Protein AF-M6KJX2-F1 (afdb_monomer)

Solvent-accessible surface area (backbone atoms only — not comparable to full-atom values): 12455 Å² total; per-residue (Å²): 134,90,79,81,90,84,83,87,78,90,77,96,68,80,83,76,82,75,65,96,60,90,51,81,55,47,36,45,54,50,15,52,54,29,42,77,71,68,38,27,60,63,13,25,54,22,36,49,49,29,74,64,44,93,80,67,80,88,47,66,70,61,48,52,48,32,36,52,36,9,56,77,42,71,34,39,66,58,28,47,55,54,50,47,59,47,29,74,74,65,76,49,70,88,56,45,69,61,48,24,52,28,25,47,76,71,65,37,39,69,58,18,52,47,48,42,68,79,37,42,92,74,42,72,81,36,62,69,53,37,50,52,50,18,48,37,27,46,79,71,70,37,54,68,62,14,48,63,42,44,64,69,38,89,66,42,90,75,53,76,50,72,68,54,49,35,59,74,36,43,67,51,43,72,39,45,71,63,50,59,77,42,54,93,74,53,52,72,70,53,46,52,48,49,20,49,22,25,45,62,67,69,38,51,71,61,15,50,54,43,50,50,53,56,43,72,77,57,122

InterPro domains:
  IPR011990 Tetratricopeptide-like helical domain superfamily [G3DSA:1.25.40.10] (101-219)
  IPR011990 Tetratricopeptide-like helical domain superfamily [SSF48452] (104-219)

Mean predicted aligned error: 10.6 Å

Organism: NCBI:txid1049928

Foldseek 3Di:
DDDDDDDDDDDDDPPPPDPVDDDLCNLVVVLVVCVVVVNLVSSLVSLLSSLPPPPDDDDPVSLVVSLVSCVVVVNLVSNCSSQVSVCVVPVDCPVLVSPLVSCLSVLVLVSNVVSCVVVVVPQLVPLVSLQSNLVSCVVVVNNVVSVVSCCSRPCSVVDDDLVRVLVVLVVLLVCLVVCVVCVVPDDLVNLVSNLVSCVSVVVPVVSVVSVVVSVVVPD

Nearest PDB structures (foldseek):
  6q6g-assembly1_Z  TM=3.073E-01  e=3.425E-02  Homo sapiens
  2gw1-assembly1_B  TM=4.420E-01  e=2.629E-01  Saccharomyces cerevisiae
  4kyo-assembly1_D  TM=3.397E-01  e=3.164E-01  Homo sapiens
  8ro2-assembly1_J  TM=3.752E-01  e=6.953E-01  Homo sapiens
  7bev-assembly1_A  TM=5.570E-01  e=6.422E+00  Homo sapiens

pLDDT: mean 86.09, std 16.83, range [31.05, 98.5]

Structure (mmCIF, N/CA/C/O backbone):
data_AF-M6KJX2-F1
#
_entry.id   AF-M6KJX2-F1
#
loop_
_atom_site.group_PDB
_atom_site.id
_atom_site.type_symbol
_atom_site.label_atom_id
_atom_site.label_alt_id
_atom_site.label_comp_id
_atom_site.label_asym_id
_atom_site.label_entity_id
_atom_site.label_seq_id
_atom_site.pdbx_PDB_ins_code
_atom_site.Cartn_x
_atom_site.Cartn_y
_atom_site.Cartn_z
_atom_site.occupancy
_atom_site.B_iso_or_equiv
_atom_site.auth_seq_id
_atom_site.auth_comp_id
_atom_site.auth_asym_id
_atom_site.auth_atom_id
_atom_site.pdbx_PDB_model_num
ATOM 1 N N . MET A 1 1 ? 53.708 13.933 -28.801 1.00 32.22 1 MET A N 1
ATOM 2 C CA . MET A 1 1 ? 54.144 15.120 -28.038 1.00 32.22 1 MET A CA 1
ATOM 3 C C . MET A 1 1 ? 53.060 16.173 -28.123 1.00 32.22 1 MET A C 1
ATOM 5 O O . MET A 1 1 ? 52.376 16.231 -29.132 1.00 32.22 1 MET A O 1
ATOM 9 N N . SER A 1 2 ? 52.894 16.889 -27.015 1.00 45.78 2 SER A N 1
ATOM 10 C CA . SER A 1 2 ? 51.839 17.847 -26.679 1.00 45.78 2 SER A CA 1
ATOM 11 C C . SER A 1 2 ? 51.480 18.864 -27.767 1.00 45.78 2 SER A C 1
ATOM 13 O O . SER A 1 2 ? 52.341 19.293 -28.531 1.00 45.78 2 SER A O 1
ATOM 15 N N . GLY A 1 3 ? 50.220 19.301 -27.750 1.00 31.33 3 GLY A N 1
ATOM 16 C CA . GLY A 1 3 ? 49.717 20.420 -28.537 1.00 31.33 3 GLY A CA 1
ATOM 17 C C . GLY A 1 3 ? 48.407 20.980 -27.976 1.00 31.33 3 GLY A C 1
ATOM 18 O O . GLY A 1 3 ? 47.378 20.797 -28.605 1.00 31.33 3 GLY A O 1
ATOM 19 N N . ILE A 1 4 ? 48.473 21.590 -26.781 1.00 40.59 4 ILE A N 1
ATOM 20 C CA . ILE A 1 4 ? 47.894 22.918 -26.449 1.00 40.59 4 ILE A CA 1
ATOM 21 C C . ILE A 1 4 ? 46.376 23.067 -26.745 1.00 40.59 4 ILE A C 1
ATOM 23 O O . ILE A 1 4 ? 45.971 23.210 -27.888 1.00 40.59 4 ILE A O 1
ATOM 27 N N . ALA A 1 5 ? 45.472 22.888 -25.773 1.00 40.84 5 ALA A N 1
ATOM 28 C CA . ALA A 1 5 ? 45.004 23.887 -24.791 1.00 40.84 5 ALA A CA 1
ATOM 29 C C . ALA A 1 5 ? 44.428 25.182 -25.406 1.00 40.84 5 ALA A C 1
ATOM 31 O O . ALA A 1 5 ? 45.131 25.890 -26.115 1.00 40.84 5 ALA A O 1
ATOM 32 N N . GLY A 1 6 ? 43.194 25.545 -25.032 1.00 34.31 6 GLY A N 1
ATOM 33 C CA . GLY A 1 6 ? 42.704 26.924 -25.163 1.00 34.31 6 GLY A CA 1
ATOM 34 C C . GLY A 1 6 ? 41.266 27.053 -25.645 1.00 34.31 6 GLY A C 1
ATOM 35 O O . GLY A 1 6 ? 41.003 27.055 -26.839 1.00 34.31 6 GLY A O 1
ATOM 36 N N . PHE A 1 7 ? 40.359 27.159 -24.681 1.00 44.47 7 PHE A N 1
ATOM 37 C CA . PHE A 1 7 ? 38.966 27.577 -24.820 1.00 44.47 7 PHE A CA 1
ATOM 38 C C . PHE A 1 7 ? 38.852 29.067 -25.209 1.00 44.47 7 PHE A C 1
ATOM 40 O O . PHE A 1 7 ? 39.805 29.816 -25.023 1.00 44.47 7 PHE A O 1
ATOM 47 N N . GLU A 1 8 ? 37.631 29.461 -25.601 1.00 36.31 8 GLU A N 1
ATOM 48 C CA . GLU A 1 8 ? 37.115 30.822 -25.883 1.00 36.31 8 GLU A CA 1
ATOM 49 C C . GLU A 1 8 ? 37.300 31.285 -27.342 1.00 36.31 8 GLU A C 1
ATOM 51 O O . GLU A 1 8 ? 38.384 31.236 -27.896 1.00 36.31 8 GLU A O 1
ATOM 56 N N . SER A 1 9 ? 36.296 31.764 -28.078 1.00 41.44 9 SER A N 1
ATOM 57 C CA . SER A 1 9 ? 34.988 32.323 -27.730 1.00 41.44 9 SER A CA 1
ATOM 58 C C . SER A 1 9 ? 34.099 32.372 -28.988 1.00 41.44 9 SER A C 1
ATOM 60 O O . SER A 1 9 ? 34.596 32.511 -30.101 1.00 41.44 9 SER A O 1
ATOM 62 N N . GLY A 1 10 ? 32.777 32.294 -28.794 1.00 41.19 10 GLY A N 1
ATOM 63 C CA . GLY A 1 10 ? 31.774 32.811 -29.732 1.00 41.19 10 GLY A CA 1
ATOM 64 C C . GLY A 1 10 ? 31.483 31.986 -30.990 1.00 41.19 10 GLY A C 1
ATOM 65 O O . GLY A 1 10 ? 32.126 32.141 -32.020 1.00 41.19 10 GLY A O 1
ATOM 66 N N . SER A 1 11 ? 30.399 31.210 -30.972 1.00 31.05 11 SER A N 1
ATOM 67 C CA . SER A 1 11 ? 29.535 31.085 -32.155 1.00 31.05 11 SER A CA 1
ATOM 68 C C . SER A 1 11 ? 28.160 30.544 -31.774 1.00 31.05 11 SER A C 1
ATOM 70 O O . SER A 1 11 ? 28.030 29.591 -31.010 1.00 31.05 11 SER A O 1
ATOM 72 N N . ASN A 1 12 ? 27.140 31.207 -32.318 1.00 37.12 12 ASN A N 1
ATOM 73 C CA . ASN A 1 12 ? 25.742 30.803 -32.353 1.00 37.12 12 ASN A CA 1
ATOM 74 C C . ASN A 1 12 ? 25.591 29.370 -32.879 1.00 37.12 12 ASN A C 1
ATOM 76 O O . ASN A 1 12 ? 25.413 29.163 -34.077 1.00 37.12 12 ASN A O 1
ATOM 80 N N . TYR A 1 13 ? 25.610 28.388 -31.988 1.00 32.12 13 TYR A N 1
ATOM 81 C CA . TYR A 1 13 ? 25.061 27.076 -32.281 1.00 32.12 13 TYR A CA 1
ATOM 82 C C . TYR A 1 13 ? 23.830 26.898 -31.409 1.00 32.12 13 TYR A C 1
ATOM 84 O O . TYR A 1 13 ? 23.916 26.545 -30.234 1.00 32.12 13 TYR A O 1
ATOM 92 N N . GLU A 1 14 ? 22.671 27.190 -32.005 1.00 33.88 14 GLU A N 1
ATOM 93 C CA . GLU A 1 14 ? 21.404 26.623 -31.564 1.00 33.88 14 GLU A CA 1
ATOM 94 C C . GLU A 1 14 ? 21.627 25.129 -31.334 1.00 33.88 14 GLU A C 1
ATOM 96 O O . GLU A 1 14 ? 21.946 24.380 -32.263 1.00 33.88 14 GLU A O 1
ATOM 101 N N . ILE A 1 15 ? 21.511 24.695 -30.082 1.00 37.66 15 ILE A N 1
ATOM 102 C CA . ILE A 1 15 ? 21.603 23.283 -29.748 1.00 37.66 15 ILE A CA 1
ATOM 103 C C . ILE A 1 15 ? 20.315 22.629 -30.250 1.00 37.66 15 ILE A C 1
ATOM 105 O O . ILE A 1 15 ? 19.296 22.571 -29.564 1.00 37.66 15 ILE A O 1
ATOM 109 N N . ASN A 1 16 ? 20.351 22.188 -31.501 1.00 37.06 16 ASN A N 1
ATOM 110 C CA . ASN A 1 16 ? 19.227 21.581 -32.187 1.00 37.06 16 ASN A CA 1
ATOM 111 C C . ASN A 1 16 ? 19.151 20.092 -31.803 1.00 37.06 16 ASN A C 1
ATOM 113 O O . ASN A 1 16 ? 19.649 19.221 -32.512 1.00 37.06 16 ASN A O 1
ATOM 117 N N . TYR A 1 17 ? 18.551 19.793 -30.645 1.00 45.19 17 TYR A N 1
ATOM 118 C CA . TYR A 1 17 ? 18.357 18.420 -30.141 1.00 45.19 17 TYR A CA 1
ATOM 119 C C . TYR A 1 17 ? 17.292 17.603 -30.900 1.00 45.19 17 TYR A C 1
ATOM 121 O O . TYR A 1 17 ? 16.917 16.515 -30.462 1.00 45.19 17 TYR A O 1
ATOM 129 N N . PHE A 1 18 ? 16.802 18.063 -32.052 1.00 43.09 18 PHE A N 1
ATOM 130 C CA . PHE A 1 18 ? 15.833 17.303 -32.837 1.00 43.09 18 PHE A CA 1
ATOM 131 C C . PHE A 1 18 ? 16.520 16.303 -33.772 1.00 43.09 18 PHE A C 1
ATOM 133 O O . PHE A 1 18 ? 16.663 16.507 -34.977 1.00 43.09 18 PHE A O 1
ATOM 140 N N . LEU A 1 19 ? 16.887 15.157 -33.195 1.00 47.81 19 LEU A N 1
ATOM 141 C CA . LEU A 1 19 ? 17.055 13.912 -33.936 1.00 47.81 19 LEU A CA 1
ATOM 142 C C . LEU A 1 19 ? 15.723 13.578 -34.620 1.00 47.81 19 LEU A C 1
ATOM 144 O O . LEU A 1 19 ? 14.719 13.292 -33.972 1.00 47.81 19 LEU A O 1
ATOM 148 N N . LYS A 1 20 ? 15.720 13.616 -35.952 1.00 50.00 20 LYS A N 1
ATOM 149 C CA . LYS A 1 20 ? 14.562 13.390 -36.835 1.00 50.00 20 LYS A CA 1
ATOM 150 C C . LYS A 1 20 ? 14.082 11.924 -36.896 1.00 50.00 20 LYS A C 1
ATOM 152 O O . LYS A 1 20 ? 13.487 11.501 -37.880 1.00 50.00 20 LYS A O 1
ATOM 157 N N . GLY A 1 21 ? 14.318 11.154 -35.838 1.00 55.12 21 GLY A N 1
ATOM 158 C CA . GLY A 1 21 ? 13.823 9.796 -35.639 1.00 55.12 21 GLY A CA 1
ATOM 159 C C . GLY A 1 21 ? 13.796 9.503 -34.143 1.00 55.12 21 GLY A C 1
ATOM 160 O O . GLY A 1 21 ? 14.798 9.700 -33.459 1.00 55.12 21 GLY A O 1
ATOM 161 N N . SER A 1 22 ? 12.644 9.089 -33.619 1.00 63.16 22 SER A N 1
ATOM 162 C CA . SER A 1 22 ? 12.474 8.756 -32.203 1.00 63.16 22 SER A CA 1
ATOM 163 C C . SER A 1 22 ? 13.436 7.633 -31.807 1.00 63.16 22 SER A C 1
ATOM 165 O O . SER A 1 22 ? 13.313 6.509 -32.294 1.00 63.16 22 SER A O 1
ATOM 167 N N . SER A 1 23 ? 14.397 7.941 -30.940 1.00 78.19 23 SER A N 1
ATOM 168 C CA . SER A 1 23 ? 15.318 6.959 -30.368 1.00 78.19 23 SER A CA 1
ATOM 169 C C . SER A 1 23 ? 14.609 6.151 -29.280 1.00 78.19 23 SER A C 1
ATOM 171 O O . SER A 1 23 ? 13.701 6.652 -28.616 1.00 78.19 23 SER A O 1
ATOM 173 N N . VAL A 1 24 ? 15.078 4.928 -29.011 1.00 76.81 24 VAL A N 1
ATOM 174 C CA . VAL A 1 24 ? 14.659 4.147 -27.828 1.00 76.81 24 VAL A CA 1
ATOM 175 C C . VAL A 1 24 ? 14.926 4.891 -26.510 1.00 76.81 24 VAL A C 1
ATOM 177 O O . VAL A 1 24 ? 14.282 4.617 -25.503 1.00 76.81 24 VAL A O 1
ATOM 180 N N . LEU A 1 25 ? 15.836 5.873 -26.518 1.00 85.88 25 LEU A N 1
ATOM 181 C CA . LEU A 1 25 ? 16.148 6.721 -25.364 1.00 85.88 25 LEU A CA 1
ATOM 182 C C . LEU A 1 25 ? 15.242 7.952 -25.234 1.00 85.88 25 LEU A C 1
ATOM 184 O O . LEU A 1 25 ? 15.236 8.580 -24.178 1.00 85.88 25 LEU A O 1
ATOM 188 N N . THR A 1 26 ? 14.470 8.308 -26.264 1.00 88.75 26 THR A N 1
ATOM 189 C CA . THR A 1 26 ? 13.551 9.455 -26.220 1.00 88.75 26 THR A CA 1
ATOM 190 C C . THR A 1 26 ? 12.594 9.402 -25.018 1.00 88.75 26 THR A C 1
ATOM 192 O O . THR A 1 26 ? 12.574 10.376 -24.265 1.00 88.75 26 THR A O 1
ATOM 195 N N . PRO A 1 27 ? 11.869 8.295 -24.741 1.00 91.00 27 PRO A N 1
ATOM 196 C CA . PRO A 1 27 ? 11.004 8.234 -23.561 1.00 91.00 27 PRO A CA 1
ATOM 197 C C . PRO A 1 27 ? 11.781 8.366 -22.245 1.00 91.00 27 PRO A C 1
ATOM 199 O O . PRO A 1 27 ? 11.260 8.934 -21.292 1.00 91.00 27 PRO A O 1
ATOM 202 N N . LEU A 1 28 ? 13.030 7.895 -22.182 1.00 92.06 28 LEU A N 1
ATOM 203 C CA . LEU A 1 28 ? 13.851 8.021 -20.980 1.00 92.06 28 LEU A CA 1
ATOM 204 C C . LEU A 1 28 ? 14.244 9.478 -20.710 1.00 92.06 28 LEU A C 1
ATOM 206 O O . LEU A 1 28 ? 14.106 9.953 -19.586 1.00 92.06 28 LEU A O 1
ATOM 210 N N . LEU A 1 29 ? 14.708 10.188 -21.742 1.00 92.38 29 LEU A N 1
ATOM 211 C CA . LEU A 1 29 ? 15.060 11.603 -21.630 1.00 92.38 29 LEU A CA 1
ATOM 212 C C . LEU A 1 29 ? 13.843 12.437 -21.215 1.00 92.38 29 LEU A C 1
ATOM 214 O O . LEU A 1 29 ? 13.929 13.239 -20.288 1.00 92.38 29 LEU A O 1
ATOM 218 N N . GLU A 1 30 ? 12.698 12.206 -21.862 1.00 94.00 30 GLU A N 1
ATOM 219 C CA . GLU A 1 30 ? 11.438 12.861 -21.505 1.00 94.00 30 GLU A CA 1
ATOM 220 C C . GLU A 1 30 ? 11.038 12.573 -20.054 1.00 94.00 30 GLU A C 1
ATOM 222 O O . GLU A 1 30 ? 10.616 13.489 -19.352 1.00 94.00 30 GLU A O 1
ATOM 227 N N . ALA A 1 31 ? 11.204 11.333 -19.578 1.00 94.75 31 ALA A N 1
ATOM 228 C CA . ALA A 1 31 ? 10.885 10.965 -18.201 1.00 94.75 31 ALA A CA 1
ATOM 229 C C . ALA A 1 31 ? 11.692 11.782 -17.183 1.00 94.75 31 ALA A C 1
ATOM 231 O O . ALA A 1 31 ? 11.117 12.324 -16.239 1.00 94.75 31 ALA A O 1
ATOM 232 N N . TYR A 1 32 ? 13.006 11.920 -17.392 1.00 95.56 32 TYR A N 1
ATOM 233 C CA . TYR A 1 32 ? 13.855 12.717 -16.505 1.00 95.56 32 TYR A CA 1
ATOM 234 C C . TYR A 1 32 ? 13.515 14.209 -16.561 1.00 95.56 32 TYR A C 1
ATOM 236 O O . TYR A 1 32 ? 13.379 14.827 -15.510 1.00 95.56 32 TYR A O 1
ATOM 244 N N . LEU A 1 33 ? 13.302 14.785 -17.749 1.00 96.06 33 LEU A N 1
ATOM 245 C CA . LEU A 1 33 ? 12.907 16.195 -17.871 1.00 96.06 33 LEU A CA 1
ATOM 246 C C . LEU A 1 33 ? 11.570 16.477 -17.169 1.00 96.06 33 LEU A C 1
ATOM 248 O O . LEU A 1 33 ? 11.433 17.472 -16.458 1.00 96.06 33 LEU A O 1
ATOM 252 N N . LEU A 1 34 ? 10.592 15.579 -17.321 1.00 95.75 34 LEU A N 1
ATOM 253 C CA . LEU A 1 34 ? 9.294 15.694 -16.658 1.00 95.75 34 LEU A CA 1
ATOM 254 C C . LEU A 1 34 ? 9.420 15.576 -15.137 1.00 95.75 34 LEU A C 1
ATOM 256 O O . LEU A 1 34 ? 8.807 16.373 -14.425 1.00 95.75 34 LEU A O 1
ATOM 260 N N . LYS A 1 35 ? 10.244 14.643 -14.645 1.00 94.81 35 LYS A N 1
ATOM 261 C CA . LYS A 1 35 ? 10.549 14.500 -13.216 1.00 94.81 35 LYS A CA 1
ATOM 262 C C . LYS A 1 35 ? 11.125 15.797 -12.645 1.00 94.81 35 LYS A C 1
ATOM 264 O O . LYS A 1 35 ? 10.615 16.282 -11.642 1.00 94.81 35 LYS A O 1
ATOM 269 N N . GLU A 1 36 ? 12.137 16.379 -13.289 1.00 94.25 36 GLU A N 1
ATOM 270 C CA . GLU A 1 36 ? 12.753 17.636 -12.831 1.00 94.25 36 GLU A CA 1
ATOM 271 C C . GLU A 1 36 ? 11.776 18.823 -12.887 1.00 94.25 36 GLU A C 1
ATOM 273 O O . GLU A 1 36 ? 11.852 19.734 -12.069 1.00 94.25 36 GLU A O 1
ATOM 278 N N . SER A 1 37 ? 10.795 18.788 -13.794 1.00 94.00 37 SER A N 1
ATOM 279 C CA . SER A 1 37 ? 9.706 19.775 -13.844 1.00 94.00 37 SER A CA 1
ATOM 280 C C . SER A 1 37 ? 8.573 19.537 -12.828 1.00 94.00 37 SER A C 1
ATOM 282 O O . SER A 1 37 ? 7.563 20.239 -12.867 1.00 94.00 37 SER A O 1
ATOM 284 N N . GLY A 1 38 ? 8.693 18.533 -11.949 1.00 93.12 38 GLY A N 1
ATOM 285 C CA . GLY A 1 38 ? 7.680 18.178 -10.944 1.00 93.12 38 GLY A CA 1
ATOM 286 C C . GLY A 1 38 ? 6.458 17.432 -11.495 1.00 93.12 38 GLY A C 1
ATOM 287 O O . GLY A 1 38 ? 5.483 17.208 -10.780 1.00 93.12 38 GLY A O 1
ATOM 288 N N . LYS A 1 39 ? 6.480 17.015 -12.766 1.00 94.56 39 LYS A N 1
ATOM 289 C CA . LYS A 1 39 ? 5.377 16.304 -13.429 1.00 94.56 39 LYS A CA 1
ATOM 290 C C . LYS A 1 39 ? 5.489 14.789 -13.243 1.00 94.56 39 LYS A C 1
ATOM 292 O O . LYS A 1 39 ? 5.536 14.033 -14.216 1.00 94.56 39 LYS A O 1
ATOM 297 N N . SER A 1 40 ? 5.512 14.329 -11.991 1.00 94.00 40 SER A N 1
ATOM 298 C CA . SER A 1 40 ? 5.820 12.932 -11.632 1.00 94.00 40 SER A CA 1
ATOM 299 C C . SER A 1 40 ? 4.915 11.903 -12.319 1.00 94.00 40 SER A C 1
ATOM 301 O O . SER A 1 40 ? 5.400 10.888 -12.814 1.00 94.00 40 SER A O 1
ATOM 303 N N . ARG A 1 41 ? 3.611 12.179 -12.463 1.00 94.31 41 ARG A N 1
ATOM 304 C CA . ARG A 1 41 ? 2.675 11.257 -13.138 1.00 94.31 41 ARG A CA 1
ATOM 305 C C . ARG A 1 41 ? 2.952 11.104 -14.637 1.00 94.31 41 ARG A C 1
ATOM 307 O O . ARG A 1 41 ? 2.771 10.023 -15.192 1.00 94.31 41 ARG A O 1
ATOM 314 N N . GLU A 1 42 ? 3.365 12.171 -15.315 1.00 95.50 42 GLU A N 1
ATOM 315 C CA . GLU A 1 42 ? 3.752 12.089 -16.729 1.00 95.50 42 GLU A CA 1
ATOM 316 C C . GLU A 1 42 ? 5.109 11.390 -16.870 1.00 95.50 42 GLU A C 1
ATOM 318 O O . GLU A 1 42 ? 5.268 10.529 -17.737 1.00 95.50 42 GLU A O 1
ATOM 323 N N . ALA A 1 43 ? 6.051 11.692 -15.972 1.00 96.12 43 ALA A N 1
ATOM 324 C CA . ALA A 1 43 ? 7.356 11.044 -15.914 1.00 96.12 43 ALA A CA 1
ATOM 325 C C . ALA A 1 43 ? 7.244 9.522 -15.715 1.00 96.12 43 ALA A C 1
ATOM 327 O O . ALA A 1 43 ? 7.867 8.764 -16.458 1.00 96.12 43 ALA A O 1
ATOM 328 N N . ALA A 1 44 ? 6.393 9.064 -14.790 1.00 95.81 44 ALA A N 1
ATOM 329 C CA . ALA A 1 44 ? 6.121 7.646 -14.534 1.00 95.81 44 ALA A CA 1
ATOM 330 C C . ALA A 1 44 ? 5.706 6.895 -15.813 1.00 95.81 44 ALA A C 1
ATOM 332 O O . ALA A 1 44 ? 6.292 5.870 -16.173 1.00 95.81 44 ALA A O 1
ATOM 333 N N . LYS A 1 45 ? 4.763 7.463 -16.579 1.00 94.88 45 LYS A N 1
ATOM 334 C CA . LYS A 1 45 ? 4.317 6.891 -17.862 1.00 94.88 45 LYS A CA 1
ATOM 335 C C . LYS A 1 45 ? 5.453 6.782 -18.876 1.00 94.88 45 LYS A C 1
ATOM 337 O O . LYS A 1 45 ? 5.494 5.824 -19.647 1.00 94.88 45 LYS A O 1
ATOM 342 N N . LYS A 1 46 ? 6.369 7.753 -18.893 1.00 95.06 46 LYS A N 1
ATOM 343 C CA . LYS A 1 46 ? 7.524 7.763 -19.799 1.00 95.06 46 LYS A CA 1
ATOM 344 C C . LYS A 1 46 ? 8.594 6.750 -19.388 1.00 95.06 46 LYS A C 1
ATOM 346 O O . LYS A 1 46 ? 9.096 6.044 -20.261 1.00 95.06 46 LYS A O 1
ATOM 351 N N . PHE A 1 47 ? 8.855 6.573 -18.089 1.00 94.50 47 PHE A N 1
ATOM 352 C CA . PHE A 1 47 ? 9.689 5.468 -17.595 1.00 94.50 47 PHE A CA 1
ATOM 353 C C . PHE A 1 47 ? 9.112 4.105 -17.992 1.00 94.50 47 PHE A C 1
ATOM 355 O O . PHE A 1 47 ? 9.834 3.260 -18.519 1.00 94.50 47 PHE A O 1
ATOM 362 N N . LEU A 1 48 ? 7.804 3.900 -17.822 1.00 93.31 48 LEU A N 1
ATOM 363 C CA . LEU A 1 48 ? 7.150 2.664 -18.253 1.00 93.31 48 LEU A CA 1
ATOM 364 C C . LEU A 1 48 ? 7.242 2.455 -19.770 1.00 93.31 48 LEU A C 1
ATOM 366 O O . LEU A 1 48 ? 7.527 1.348 -20.225 1.00 93.31 48 LEU A O 1
ATOM 370 N N . ALA A 1 49 ? 7.041 3.511 -20.562 1.00 91.44 49 ALA A N 1
ATOM 371 C CA . ALA A 1 49 ? 7.187 3.450 -22.015 1.00 91.44 49 ALA A CA 1
ATOM 372 C C . ALA A 1 49 ? 8.611 3.052 -22.438 1.00 91.44 49 ALA A C 1
ATOM 374 O O . ALA A 1 49 ? 8.764 2.235 -23.347 1.00 91.44 49 ALA A O 1
ATOM 375 N N . TYR A 1 50 ? 9.638 3.566 -21.753 1.00 91.00 50 TYR A N 1
ATOM 376 C CA . TYR A 1 50 ? 11.028 3.168 -21.975 1.00 91.00 50 TYR A CA 1
ATOM 377 C C . TYR A 1 50 ? 11.216 1.657 -21.776 1.00 91.00 50 TYR A C 1
ATOM 379 O O . TYR A 1 50 ? 11.687 0.981 -22.689 1.00 91.00 50 TYR A O 1
ATOM 387 N N . PHE A 1 51 ? 10.765 1.096 -20.650 1.00 89.06 51 PHE A N 1
ATOM 388 C CA . PHE A 1 51 ? 10.923 -0.338 -20.366 1.00 89.06 51 PHE A CA 1
ATOM 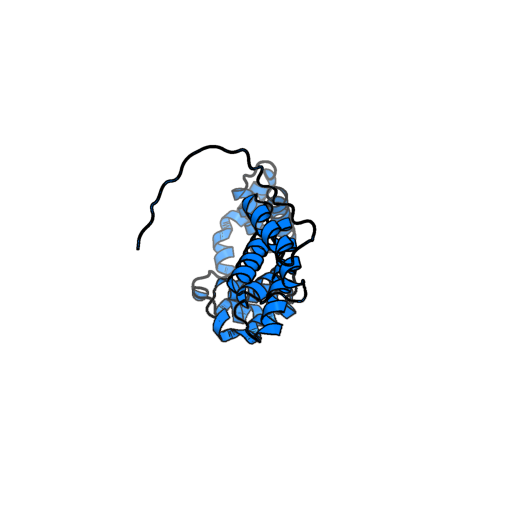389 C C . PHE A 1 51 ? 10.028 -1.262 -21.202 1.00 89.06 51 PHE A C 1
ATOM 391 O O . PHE A 1 51 ? 10.358 -2.434 -21.376 1.00 89.06 51 PHE A O 1
ATOM 398 N N . ARG A 1 52 ? 8.921 -0.751 -21.753 1.00 85.25 52 ARG A N 1
ATOM 399 C CA . ARG A 1 52 ? 8.087 -1.481 -22.722 1.00 85.25 52 ARG A CA 1
ATOM 400 C C . ARG A 1 52 ? 8.678 -1.498 -24.130 1.00 85.25 52 ARG A C 1
ATOM 402 O O . ARG A 1 52 ? 8.314 -2.372 -24.915 1.00 85.25 52 ARG A O 1
ATOM 409 N N . SER A 1 53 ? 9.564 -0.558 -24.468 1.00 80.94 53 SER A N 1
ATOM 410 C CA . SER A 1 53 ? 10.224 -0.555 -25.773 1.00 80.94 53 SER A CA 1
ATOM 411 C C . SER A 1 53 ? 11.149 -1.776 -25.888 1.00 80.94 53 SER A C 1
ATOM 413 O O . SER A 1 53 ? 12.092 -1.972 -25.120 1.00 80.94 53 SER A O 1
ATOM 415 N N . SER A 1 54 ? 10.807 -2.675 -26.809 1.00 57.62 54 SER A N 1
ATOM 416 C CA . SER A 1 54 ? 11.360 -4.024 -26.927 1.00 57.62 54 SER A CA 1
ATOM 417 C C . SER A 1 54 ? 12.777 -4.008 -27.499 1.00 57.62 54 SER A C 1
ATOM 419 O O . SER A 1 54 ? 12.968 -4.271 -28.684 1.00 57.62 54 SER A O 1
ATOM 421 N N . SER A 1 55 ? 13.763 -3.619 -26.686 1.00 64.50 55 SER A N 1
ATOM 422 C CA . SER A 1 55 ? 15.212 -3.832 -26.911 1.00 64.50 55 SER A CA 1
ATOM 423 C C . SER A 1 55 ? 16.114 -3.206 -25.837 1.00 64.50 55 SER A C 1
ATOM 425 O O . SER A 1 55 ? 17.327 -3.407 -25.890 1.00 64.50 55 SER A O 1
ATOM 427 N N . VAL A 1 56 ? 15.581 -2.474 -24.850 1.00 68.62 56 VAL A N 1
ATOM 428 C CA . VAL A 1 56 ? 16.437 -1.810 -23.856 1.00 68.62 56 VAL A CA 1
ATOM 429 C C . VAL A 1 56 ? 16.911 -2.783 -22.763 1.00 68.62 56 VAL A C 1
ATOM 431 O O . VAL A 1 56 ? 16.104 -3.540 -22.212 1.00 68.62 56 VAL A O 1
ATOM 434 N N . PRO A 1 57 ? 18.214 -2.792 -22.417 1.00 77.25 57 PRO A N 1
ATOM 435 C CA . PRO A 1 57 ? 18.690 -3.477 -21.224 1.00 77.25 57 PRO A CA 1
ATOM 436 C C . PRO A 1 57 ? 17.981 -2.931 -19.984 1.00 77.25 57 PRO A C 1
ATOM 438 O O . PRO A 1 57 ? 17.859 -1.715 -19.805 1.00 77.25 57 PRO A O 1
ATOM 441 N N . VAL A 1 58 ? 17.528 -3.827 -19.107 1.00 81.88 58 VAL A N 1
ATOM 442 C CA . VAL A 1 58 ? 16.931 -3.414 -17.837 1.00 81.88 58 VAL A CA 1
ATOM 443 C C . VAL A 1 58 ? 18.055 -2.964 -16.908 1.00 81.88 58 VAL A C 1
ATOM 445 O O . VAL A 1 58 ? 18.775 -3.781 -16.342 1.00 81.88 58 VAL A O 1
ATOM 448 N N . SER A 1 59 ? 18.219 -1.650 -16.777 1.00 88.81 59 SER A N 1
ATOM 449 C CA . SER A 1 59 ? 19.111 -1.053 -15.786 1.00 88.81 59 SER A CA 1
ATOM 450 C C . SER A 1 59 ? 18.389 -0.929 -14.448 1.00 88.81 59 SER A C 1
ATOM 452 O O . SER A 1 59 ? 17.359 -0.256 -14.362 1.00 88.81 59 SER A O 1
ATOM 454 N N . TYR A 1 60 ? 18.957 -1.531 -13.399 1.00 90.19 60 TYR A N 1
ATOM 455 C CA . TYR A 1 60 ? 18.410 -1.469 -12.042 1.00 90.19 60 TYR A CA 1
ATOM 456 C C . TYR A 1 60 ? 18.223 -0.022 -11.556 1.00 90.19 60 TYR A C 1
ATOM 458 O O . TYR A 1 60 ? 17.190 0.304 -10.979 1.00 90.19 60 TYR A O 1
ATOM 466 N N . SER A 1 61 ? 19.182 0.873 -11.826 1.00 92.50 61 SER A N 1
ATOM 467 C CA . SER A 1 61 ? 19.122 2.271 -11.371 1.00 92.50 61 SER A CA 1
ATOM 468 C C . SER A 1 61 ? 18.006 3.069 -12.050 1.00 92.50 61 SER A C 1
ATOM 470 O O . SER A 1 61 ? 17.284 3.819 -11.387 1.00 92.50 61 SER A O 1
ATOM 472 N N . ILE A 1 62 ? 17.831 2.878 -13.360 1.00 93.31 62 ILE A N 1
ATOM 473 C CA . ILE A 1 62 ? 16.761 3.526 -14.128 1.00 93.31 62 ILE A CA 1
ATOM 474 C C . ILE A 1 62 ? 15.405 2.993 -13.668 1.00 93.31 62 ILE A C 1
ATOM 476 O O . ILE A 1 62 ? 14.480 3.771 -13.445 1.00 93.31 62 ILE A O 1
ATOM 480 N N . LEU A 1 63 ? 15.293 1.678 -13.475 1.00 93.94 63 LEU A N 1
ATOM 481 C CA . LEU A 1 63 ? 14.054 1.055 -13.032 1.00 93.94 63 LEU A CA 1
ATOM 482 C C . LEU A 1 63 ? 13.663 1.532 -11.634 1.00 93.94 63 LEU A C 1
ATOM 484 O O . LEU A 1 63 ? 12.530 1.957 -11.434 1.00 93.94 63 LEU A O 1
ATOM 488 N N . LYS A 1 64 ? 14.615 1.530 -10.693 1.00 95.88 64 LYS A N 1
ATOM 489 C CA . LYS A 1 64 ? 14.405 2.031 -9.333 1.00 95.88 64 LYS A CA 1
ATOM 490 C C . LYS A 1 64 ? 13.939 3.486 -9.344 1.00 95.88 64 LYS A C 1
ATOM 492 O O . LYS A 1 64 ? 13.038 3.837 -8.595 1.00 95.88 64 LYS A O 1
ATOM 497 N N . THR A 1 65 ? 14.505 4.318 -10.220 1.00 96.12 65 THR A N 1
ATOM 498 C CA . THR A 1 65 ? 14.054 5.709 -10.383 1.00 96.12 65 THR A CA 1
ATOM 499 C C . THR A 1 65 ? 12.618 5.766 -10.905 1.00 96.12 65 THR A C 1
ATOM 501 O O . THR A 1 65 ? 11.810 6.513 -10.365 1.00 96.12 65 THR A O 1
ATOM 504 N N . GLY A 1 66 ? 12.279 4.962 -11.916 1.00 96.56 66 GLY A N 1
ATOM 505 C CA . GLY A 1 66 ? 10.912 4.867 -12.431 1.00 96.56 66 GLY A CA 1
ATOM 506 C C . GLY A 1 66 ? 9.902 4.430 -11.368 1.00 96.56 66 GLY A C 1
ATOM 507 O O . GLY A 1 66 ? 8.821 5.011 -11.296 1.00 96.56 66 GLY A O 1
ATOM 508 N N . ILE A 1 67 ? 10.264 3.462 -10.520 1.00 97.38 67 ILE A N 1
ATOM 509 C CA . ILE A 1 67 ? 9.439 2.998 -9.395 1.00 97.38 67 ILE A CA 1
ATOM 510 C C . ILE A 1 67 ? 9.208 4.137 -8.398 1.00 97.38 67 ILE A C 1
ATOM 512 O O . ILE A 1 67 ? 8.056 4.477 -8.159 1.00 97.38 67 ILE A O 1
ATOM 516 N N . LEU A 1 68 ? 10.271 4.788 -7.911 1.00 96.88 68 LEU A N 1
ATOM 517 C CA . LEU A 1 68 ? 10.163 5.888 -6.941 1.00 96.88 68 LEU A CA 1
ATOM 518 C C . LEU A 1 68 ? 9.306 7.047 -7.471 1.00 96.88 68 LEU A C 1
ATOM 520 O O . LEU A 1 68 ? 8.401 7.518 -6.795 1.00 96.88 68 LEU A O 1
ATOM 524 N N . VAL A 1 69 ? 9.520 7.457 -8.725 1.00 97.50 69 VAL A N 1
ATOM 525 C CA . VAL A 1 69 ? 8.715 8.514 -9.367 1.00 97.50 69 VAL A CA 1
ATOM 526 C C . VAL A 1 69 ? 7.242 8.116 -9.482 1.00 97.50 69 VAL A C 1
ATOM 528 O O . VAL A 1 69 ? 6.359 8.971 -9.413 1.00 97.50 69 VAL A O 1
ATOM 531 N N . SER A 1 70 ? 6.967 6.827 -9.679 1.00 97.69 70 SER A N 1
ATOM 532 C CA . SER A 1 70 ? 5.601 6.307 -9.759 1.00 97.69 70 SER A CA 1
ATOM 533 C C . SER A 1 70 ? 4.940 6.230 -8.379 1.00 97.69 70 SER A C 1
ATOM 535 O O . SER A 1 70 ? 3.755 6.538 -8.273 1.00 97.69 70 SER A O 1
ATOM 537 N N . GLU A 1 71 ? 5.696 5.893 -7.329 1.00 96.69 71 GLU A N 1
ATOM 538 C CA . GLU A 1 71 ? 5.250 5.953 -5.929 1.00 96.69 71 GLU A CA 1
ATOM 539 C C . GLU A 1 71 ? 4.920 7.398 -5.521 1.00 96.69 71 GLU A C 1
ATOM 541 O O . GLU A 1 71 ? 3.813 7.652 -5.046 1.00 96.69 71 GLU A O 1
ATOM 546 N N . ASP A 1 72 ? 5.800 8.361 -5.826 1.00 94.88 72 ASP A N 1
ATOM 547 C CA . ASP A 1 72 ? 5.573 9.797 -5.586 1.00 94.88 72 ASP A CA 1
ATOM 548 C C . ASP A 1 72 ? 4.334 10.325 -6.333 1.00 94.88 72 ASP A C 1
ATOM 550 O O . ASP A 1 72 ? 3.635 11.228 -5.872 1.00 94.88 72 ASP A O 1
ATOM 554 N N . ALA A 1 73 ? 4.043 9.765 -7.511 1.00 95.56 73 ALA A N 1
ATOM 555 C CA . ALA A 1 73 ? 2.862 10.097 -8.307 1.00 95.56 73 ALA A CA 1
ATOM 556 C C . ALA A 1 73 ? 1.579 9.368 -7.860 1.00 95.56 73 ALA A C 1
ATOM 558 O O . ALA A 1 73 ? 0.514 9.587 -8.462 1.00 95.56 73 ALA A O 1
ATOM 559 N N . VAL A 1 74 ? 1.680 8.490 -6.852 1.00 96.25 74 VAL A N 1
ATOM 560 C CA . VAL A 1 74 ? 0.609 7.603 -6.373 1.00 96.25 74 VAL A CA 1
ATOM 561 C C . VAL A 1 74 ? 0.042 6.745 -7.523 1.00 96.25 74 VAL A C 1
ATOM 563 O O . VAL A 1 74 ? -1.146 6.433 -7.587 1.00 96.25 74 VAL A O 1
ATOM 566 N N . ASP A 1 75 ? 0.892 6.388 -8.491 1.00 96.94 75 ASP A N 1
ATOM 567 C CA . ASP A 1 75 ? 0.559 5.539 -9.639 1.00 96.94 75 ASP A CA 1
ATOM 568 C C . ASP A 1 75 ? 1.066 4.110 -9.405 1.00 96.94 75 ASP A C 1
ATOM 570 O O . ASP A 1 75 ? 1.976 3.603 -10.068 1.00 96.94 75 ASP A O 1
ATOM 574 N N . PHE A 1 76 ? 0.447 3.447 -8.429 1.00 97.69 76 PHE A N 1
ATOM 575 C CA . PHE A 1 76 ? 0.801 2.089 -8.008 1.00 97.69 76 PHE A CA 1
ATOM 576 C C . PHE A 1 76 ? 0.639 1.046 -9.117 1.00 97.69 76 PHE A C 1
ATOM 578 O O . PHE A 1 76 ? 1.303 0.012 -9.102 1.00 97.69 76 PHE A O 1
ATOM 585 N N . LYS A 1 77 ? -0.208 1.313 -10.119 1.00 97.56 77 LYS A N 1
ATOM 586 C CA . LYS A 1 77 ? -0.330 0.430 -11.281 1.00 97.56 77 LYS A CA 1
ATOM 587 C C . LYS A 1 77 ? 0.949 0.451 -12.113 1.00 97.56 77 LYS A C 1
ATOM 589 O O . LYS A 1 77 ? 1.452 -0.609 -12.478 1.00 97.56 77 LYS A O 1
ATOM 594 N N . THR A 1 78 ? 1.497 1.639 -12.364 1.00 97.12 78 THR A N 1
ATOM 595 C CA . THR A 1 78 ? 2.785 1.777 -13.052 1.00 97.12 78 THR A CA 1
ATOM 596 C C . THR A 1 78 ? 3.926 1.158 -12.237 1.00 97.12 78 THR A C 1
ATOM 598 O O . THR A 1 78 ? 4.797 0.516 -12.824 1.00 97.12 78 THR A O 1
ATOM 601 N N . VAL A 1 79 ? 3.901 1.265 -10.901 1.00 98.19 79 VAL A N 1
ATOM 602 C CA . VAL A 1 79 ? 4.873 0.576 -10.029 1.00 98.19 79 VAL A CA 1
ATOM 603 C C . VAL A 1 79 ? 4.852 -0.937 -10.266 1.00 98.19 79 VAL A C 1
ATOM 605 O O . VAL A 1 79 ? 5.898 -1.518 -10.557 1.00 98.19 79 VAL A O 1
ATOM 608 N N . LEU A 1 80 ? 3.675 -1.571 -10.208 1.00 97.94 80 LEU A N 1
ATOM 609 C CA . LEU A 1 80 ? 3.541 -3.015 -10.439 1.00 97.94 80 LEU A CA 1
ATOM 610 C C . LEU A 1 80 ? 3.987 -3.422 -11.850 1.00 97.94 80 LEU A C 1
ATOM 612 O O . LEU A 1 80 ? 4.706 -4.410 -12.004 1.00 97.94 80 LEU A O 1
ATOM 616 N N . ASP A 1 81 ? 3.628 -2.640 -12.872 1.00 96.12 81 ASP A N 1
ATOM 617 C CA . ASP A 1 81 ? 4.061 -2.891 -14.248 1.00 96.12 81 ASP A CA 1
ATOM 618 C C . ASP A 1 81 ? 5.600 -2.862 -14.361 1.00 96.12 81 ASP A C 1
ATOM 620 O O . ASP A 1 81 ? 6.190 -3.758 -14.966 1.00 96.12 81 ASP A O 1
ATOM 624 N N . LEU A 1 82 ? 6.269 -1.878 -13.750 1.00 95.12 82 LEU A N 1
ATOM 625 C CA . LEU A 1 82 ? 7.733 -1.770 -13.749 1.00 95.12 82 LEU A CA 1
ATOM 626 C C . LEU A 1 82 ? 8.402 -2.924 -12.987 1.00 95.12 82 LEU A C 1
ATOM 628 O O . LEU A 1 82 ? 9.358 -3.518 -13.488 1.00 95.12 82 LEU A O 1
ATOM 632 N N . ILE A 1 83 ? 7.888 -3.279 -11.807 1.00 96.31 83 ILE A N 1
ATOM 633 C CA . ILE A 1 83 ? 8.404 -4.407 -11.018 1.00 96.31 83 ILE A CA 1
ATOM 634 C C . ILE A 1 83 ? 8.268 -5.717 -11.803 1.00 96.31 83 ILE A C 1
ATOM 636 O O . ILE A 1 83 ? 9.216 -6.503 -11.844 1.00 96.31 83 ILE A O 1
ATOM 640 N N . SER A 1 84 ? 7.146 -5.923 -12.502 1.00 94.12 84 SER A N 1
ATOM 641 C CA . SER A 1 84 ? 6.920 -7.130 -13.305 1.00 94.12 84 SER A CA 1
ATOM 642 C C . SER A 1 84 ? 7.973 -7.316 -14.406 1.00 94.12 84 SER A C 1
ATOM 644 O O . SER A 1 84 ? 8.468 -8.428 -14.598 1.00 94.12 84 SER A O 1
ATOM 646 N N . VAL A 1 85 ? 8.399 -6.230 -15.071 1.00 90.81 85 VAL A N 1
ATOM 647 C CA . VAL A 1 85 ? 9.458 -6.265 -16.098 1.00 90.81 85 VAL A CA 1
ATOM 648 C C . VAL A 1 85 ? 10.759 -6.823 -15.521 1.00 90.81 85 VAL A C 1
ATOM 650 O O . VAL A 1 85 ? 11.442 -7.620 -16.169 1.00 90.81 85 VAL A O 1
ATOM 653 N N . TYR A 1 86 ? 11.099 -6.421 -14.300 1.00 91.31 86 TYR A N 1
ATOM 654 C CA . TYR A 1 86 ? 12.314 -6.852 -13.622 1.00 91.31 86 TYR A CA 1
ATOM 655 C C . TYR A 1 86 ? 12.209 -8.279 -13.087 1.00 91.31 86 TYR A C 1
ATOM 657 O O . TYR A 1 86 ? 13.081 -9.098 -13.379 1.00 91.31 86 TYR A O 1
ATOM 665 N N . LYS A 1 87 ? 11.115 -8.606 -12.392 1.00 91.69 87 LYS A N 1
ATOM 666 C CA . LYS A 1 87 ? 10.874 -9.943 -11.833 1.00 91.69 87 LYS A CA 1
ATOM 667 C C . LYS A 1 87 ? 10.880 -11.015 -12.925 1.00 91.69 87 LYS A C 1
ATOM 669 O O . LYS A 1 87 ? 11.559 -12.023 -12.775 1.00 91.69 87 LYS A O 1
ATOM 674 N N . ILE A 1 88 ? 10.245 -10.764 -14.075 1.00 89.56 88 ILE A N 1
ATOM 675 C CA . ILE A 1 88 ? 10.265 -11.687 -15.226 1.00 89.56 88 ILE A CA 1
ATOM 676 C C . ILE A 1 88 ? 11.682 -11.862 -15.789 1.00 89.56 88 ILE A C 1
ATOM 678 O O . ILE A 1 88 ? 12.058 -12.960 -16.196 1.00 89.56 88 ILE A O 1
ATOM 682 N N . ARG A 1 89 ? 12.479 -10.789 -15.844 1.00 87.75 89 ARG A N 1
ATOM 683 C CA . ARG A 1 89 ? 13.808 -10.827 -16.467 1.00 87.75 89 ARG A CA 1
ATOM 684 C C . ARG A 1 89 ? 14.865 -11.490 -15.589 1.00 87.75 89 ARG A C 1
ATOM 686 O O . ARG A 1 89 ? 15.736 -12.168 -16.125 1.00 87.75 89 ARG A O 1
ATOM 693 N N . PHE A 1 90 ? 14.813 -11.251 -14.283 1.00 88.94 90 PHE A N 1
ATOM 694 C CA . PHE A 1 90 ? 15.876 -11.635 -13.353 1.00 88.94 90 PHE A CA 1
ATOM 695 C C . PHE A 1 90 ? 15.447 -12.692 -12.335 1.00 88.94 90 PHE A C 1
ATOM 697 O O . PHE A 1 90 ? 16.310 -13.216 -11.641 1.00 88.94 90 PHE A O 1
ATOM 704 N N . SER A 1 91 ? 14.152 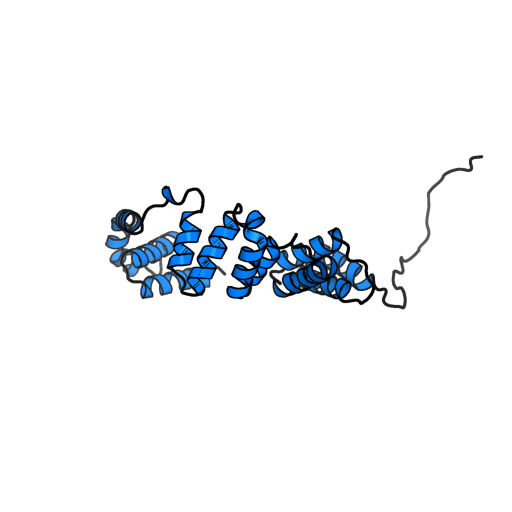-13.034 -12.265 1.00 89.94 91 SER A N 1
ATOM 705 C CA . SER A 1 91 ? 13.592 -13.909 -11.221 1.00 89.94 91 SER A CA 1
ATOM 706 C C . SER A 1 91 ? 13.988 -13.442 -9.815 1.00 89.94 91 SER A C 1
ATOM 708 O O . SER A 1 91 ? 14.391 -14.240 -8.974 1.00 89.94 91 SER A O 1
ATOM 710 N N . ASP A 1 92 ? 13.931 -12.125 -9.594 1.00 91.12 92 ASP A N 1
ATOM 711 C CA . ASP A 1 92 ? 14.418 -11.468 -8.385 1.00 91.12 92 ASP A CA 1
ATOM 712 C C . ASP A 1 92 ? 13.348 -10.554 -7.773 1.00 91.12 92 ASP A C 1
ATOM 714 O O . ASP A 1 92 ? 12.763 -9.704 -8.449 1.00 91.12 92 ASP A O 1
ATOM 718 N N . ASP A 1 93 ? 13.135 -10.719 -6.467 1.00 92.25 93 ASP A N 1
ATOM 719 C CA . ASP A 1 93 ? 12.118 -10.021 -5.674 1.00 92.25 93 ASP A CA 1
ATOM 720 C C . ASP A 1 93 ? 12.684 -8.825 -4.885 1.00 92.25 93 ASP A C 1
ATOM 722 O O . ASP A 1 93 ? 12.208 -8.493 -3.796 1.00 92.25 93 ASP A O 1
ATOM 726 N N . SER A 1 94 ? 13.735 -8.162 -5.385 1.00 93.31 94 SER A N 1
ATOM 727 C CA . SER A 1 94 ? 14.340 -7.007 -4.690 1.00 93.31 94 SER A CA 1
ATOM 728 C C . SER A 1 94 ? 13.354 -5.864 -4.420 1.00 93.31 94 SER A C 1
ATOM 730 O O . SER A 1 94 ? 13.558 -5.091 -3.487 1.00 93.31 94 SER A O 1
ATOM 732 N N . PHE A 1 95 ? 12.282 -5.754 -5.208 1.00 95.94 95 PHE A N 1
ATOM 733 C CA . PHE A 1 95 ? 11.251 -4.723 -5.055 1.00 95.94 95 PHE A CA 1
ATOM 734 C C . PHE A 1 95 ? 9.992 -5.215 -4.318 1.00 95.94 95 PHE A C 1
ATOM 736 O O . PHE A 1 95 ? 8.961 -4.550 -4.374 1.00 95.94 95 PHE A O 1
ATOM 743 N N . CYS A 1 96 ? 10.061 -6.343 -3.599 1.00 96.69 96 CYS A N 1
ATOM 744 C CA . CYS A 1 96 ? 8.909 -6.936 -2.904 1.00 96.69 96 CYS A CA 1
ATOM 745 C C . CYS A 1 96 ? 8.194 -5.979 -1.931 1.00 96.69 96 CYS A C 1
ATOM 747 O O . CYS A 1 96 ? 6.973 -6.039 -1.825 1.00 96.69 96 CYS A O 1
ATOM 749 N N . LYS A 1 97 ? 8.907 -5.058 -1.259 1.00 97.19 97 LYS A N 1
ATOM 750 C CA . LYS A 1 97 ? 8.280 -4.047 -0.380 1.00 97.19 97 LYS A CA 1
ATOM 751 C C . LYS A 1 97 ? 7.387 -3.083 -1.175 1.00 97.19 97 LYS A C 1
ATOM 753 O O . LYS A 1 97 ? 6.224 -2.896 -0.823 1.00 97.19 97 LYS A O 1
ATOM 758 N N . SER A 1 98 ? 7.895 -2.528 -2.276 1.00 97.62 98 SER A N 1
ATOM 759 C CA . SER A 1 98 ? 7.116 -1.670 -3.183 1.00 97.62 98 SER A CA 1
ATOM 760 C C . SER A 1 98 ? 5.965 -2.432 -3.845 1.00 97.62 98 SER A C 1
ATOM 762 O O . SER A 1 98 ? 4.866 -1.897 -3.975 1.00 97.62 98 SER A O 1
ATOM 764 N N . GLU A 1 99 ? 6.181 -3.695 -4.226 1.00 98.12 99 GLU A N 1
ATOM 765 C CA . GLU A 1 99 ? 5.144 -4.568 -4.796 1.00 98.12 99 GLU A CA 1
ATOM 766 C C . GLU A 1 99 ? 4.010 -4.829 -3.793 1.00 98.12 99 GLU A C 1
ATOM 768 O O . GLU A 1 99 ? 2.830 -4.725 -4.139 1.00 98.12 99 GLU A O 1
ATOM 773 N N . PHE A 1 100 ? 4.366 -5.109 -2.536 1.00 98.44 100 PHE A N 1
ATOM 774 C CA . PHE A 1 100 ? 3.426 -5.305 -1.438 1.00 98.44 100 PHE A CA 1
ATOM 775 C C . PHE A 1 100 ? 2.557 -4.060 -1.222 1.00 98.44 100 PHE A C 1
ATOM 777 O O . PHE A 1 100 ? 1.329 -4.146 -1.292 1.00 98.44 100 PHE A O 1
ATOM 784 N N . PHE A 1 101 ? 3.177 -2.891 -1.014 1.00 98.25 101 PHE A N 1
ATOM 785 C CA . PHE A 1 101 ? 2.435 -1.654 -0.760 1.00 98.25 101 PHE A CA 1
ATOM 786 C C . PHE A 1 101 ? 1.607 -1.216 -1.966 1.00 98.25 101 PHE A C 1
ATOM 788 O O . PHE A 1 101 ? 0.476 -0.762 -1.799 1.00 98.25 101 PHE A O 1
ATOM 795 N N . SER A 1 102 ? 2.109 -1.417 -3.184 1.00 98.31 102 SER A N 1
ATOM 796 C CA . SER A 1 102 ? 1.352 -1.106 -4.397 1.00 98.31 102 SER A CA 1
ATOM 797 C C . SER A 1 102 ? 0.083 -1.953 -4.507 1.00 98.31 102 SER A C 1
ATOM 799 O O . SER A 1 102 ? -0.991 -1.411 -4.766 1.00 98.31 102 SER A O 1
ATOM 801 N N . ASN A 1 103 ? 0.164 -3.262 -4.241 1.00 98.50 103 ASN A N 1
ATOM 802 C CA . ASN A 1 103 ? -1.025 -4.116 -4.185 1.00 98.50 103 ASN A CA 1
ATOM 803 C C . ASN A 1 103 ? -1.974 -3.706 -3.049 1.00 98.50 103 ASN A C 1
ATOM 805 O O . ASN A 1 103 ? -3.182 -3.615 -3.268 1.00 98.50 103 ASN A 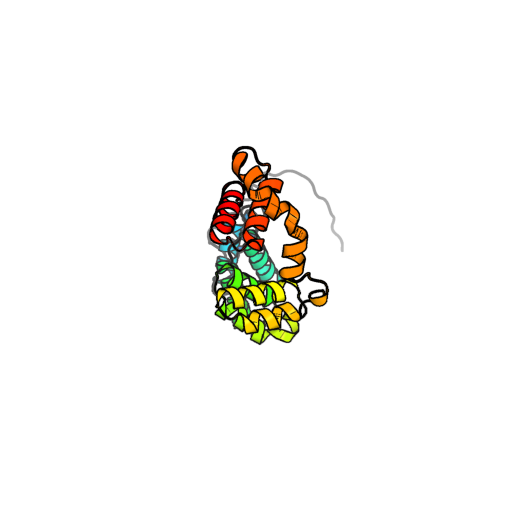O 1
ATOM 809 N N . TYR A 1 104 ? -1.442 -3.389 -1.865 1.00 98.00 104 TYR A N 1
ATOM 810 C CA . TYR A 1 104 ? -2.236 -2.912 -0.730 1.00 98.00 104 TYR A CA 1
ATOM 811 C C . TYR A 1 104 ? -3.030 -1.638 -1.068 1.00 98.00 104 TYR A C 1
ATOM 813 O O . TYR A 1 104 ? -4.243 -1.592 -0.859 1.00 98.00 104 TYR A O 1
ATOM 821 N N . HIS A 1 105 ? -2.383 -0.623 -1.650 1.00 96.75 105 HIS A N 1
ATOM 822 C CA . HIS A 1 105 ? -3.037 0.637 -2.017 1.00 96.75 105 HIS A CA 1
ATOM 823 C C . HIS A 1 105 ? -4.049 0.483 -3.157 1.00 96.75 105 HIS A C 1
ATOM 825 O O . HIS A 1 105 ? -5.064 1.180 -3.178 1.00 96.75 105 HIS A O 1
ATOM 831 N N . LEU A 1 106 ? -3.820 -0.463 -4.072 1.00 97.31 106 LEU A N 1
ATOM 832 C CA . LEU A 1 106 ? -4.785 -0.833 -5.111 1.00 97.31 106 LEU A CA 1
ATOM 833 C C . LEU A 1 106 ? -5.928 -1.721 -4.593 1.00 97.31 106 LEU A C 1
ATOM 835 O O . LEU A 1 106 ? -6.820 -2.060 -5.367 1.00 97.31 106 LEU A O 1
ATOM 839 N N . ARG A 1 107 ? -5.939 -2.061 -3.295 1.00 97.12 107 ARG A N 1
ATOM 840 C CA . ARG A 1 107 ? -6.900 -2.976 -2.650 1.00 97.12 107 ARG A CA 1
ATOM 841 C C . ARG A 1 107 ? -6.850 -4.411 -3.187 1.00 97.12 107 ARG A C 1
ATOM 843 O O . ARG A 1 107 ? -7.779 -5.192 -2.982 1.00 97.12 107 ARG A O 1
ATOM 850 N N . ASN A 1 108 ? -5.734 -4.782 -3.804 1.00 98.00 108 ASN A N 1
ATOM 851 C CA . ASN A 1 108 ? -5.404 -6.145 -4.210 1.00 98.00 108 ASN A CA 1
ATOM 852 C C . ASN A 1 108 ? -4.847 -6.908 -2.995 1.00 98.00 108 ASN A C 1
ATOM 854 O O . ASN A 1 108 ? -3.670 -7.266 -2.930 1.00 98.00 108 ASN A O 1
ATOM 858 N N . TYR A 1 109 ? -5.671 -7.073 -1.955 1.00 97.75 109 TYR A N 1
ATOM 859 C CA . TYR A 1 109 ? -5.204 -7.584 -0.660 1.00 97.75 109 TYR A CA 1
ATOM 860 C C . TYR A 1 109 ? -4.707 -9.033 -0.732 1.00 97.75 109 TYR A C 1
ATOM 862 O O . TYR A 1 109 ? -3.775 -9.393 -0.016 1.00 97.75 109 TYR A O 1
ATOM 870 N N . LYS A 1 110 ? -5.283 -9.857 -1.618 1.00 97.88 110 LYS A N 1
ATOM 871 C CA . LYS A 1 110 ? -4.846 -11.247 -1.820 1.00 97.88 110 LYS A CA 1
ATOM 872 C C . LYS A 1 110 ? -3.426 -11.300 -2.372 1.00 97.88 110 LYS A C 1
ATOM 874 O O . LYS A 1 110 ? -2.597 -12.047 -1.863 1.00 97.88 110 LYS A O 1
ATOM 879 N N . GLU A 1 111 ? -3.157 -10.478 -3.375 1.00 98.19 111 GLU A N 1
ATOM 880 C CA . GLU A 1 111 ? -1.866 -10.354 -4.035 1.00 98.19 111 GLU A CA 1
ATOM 881 C C . GLU A 1 111 ? -0.827 -9.770 -3.071 1.00 98.19 111 GLU A C 1
ATOM 883 O O . GLU A 1 111 ? 0.276 -10.298 -2.976 1.00 98.19 111 GLU A O 1
ATOM 888 N N . ALA A 1 112 ? -1.187 -8.757 -2.272 1.00 98.12 112 ALA A N 1
ATOM 889 C CA . ALA A 1 112 ? -0.306 -8.225 -1.229 1.00 98.12 112 ALA A CA 1
ATOM 890 C C . ALA A 1 112 ? 0.095 -9.312 -0.212 1.00 98.12 112 ALA A C 1
ATOM 892 O O . ALA A 1 112 ? 1.276 -9.484 0.087 1.00 98.12 112 ALA A O 1
ATOM 893 N N . ILE A 1 113 ? -0.868 -10.101 0.278 1.00 97.50 113 ILE A N 1
ATOM 894 C CA . ILE A 1 113 ? -0.596 -11.218 1.197 1.00 97.50 113 ILE A CA 1
ATOM 895 C C . ILE A 1 113 ? 0.291 -12.279 0.531 1.00 97.50 113 ILE A C 1
ATOM 897 O O . ILE A 1 113 ? 1.183 -12.821 1.182 1.00 97.50 113 ILE A O 1
ATOM 901 N N . GLN A 1 114 ? 0.084 -12.565 -0.756 1.00 97.81 114 GLN A N 1
ATOM 902 C CA . GLN A 1 114 ? 0.923 -13.501 -1.502 1.00 97.81 114 GLN A CA 1
ATOM 903 C C . GLN A 1 114 ? 2.370 -13.002 -1.615 1.00 97.81 114 GLN A C 1
ATOM 905 O O . GLN A 1 114 ? 3.290 -13.750 -1.292 1.00 97.81 114 GLN A O 1
ATOM 910 N N . VAL A 1 115 ? 2.579 -11.734 -1.987 1.00 97.88 115 VAL A N 1
ATOM 911 C CA . VAL A 1 115 ? 3.918 -11.118 -2.044 1.00 97.88 115 VAL A CA 1
ATOM 912 C C . VAL A 1 115 ? 4.608 -11.209 -0.684 1.00 97.88 115 VAL A C 1
ATOM 914 O O . VAL A 1 115 ? 5.791 -11.552 -0.616 1.00 97.88 115 VAL A O 1
ATOM 917 N N . PHE A 1 116 ? 3.864 -10.962 0.402 1.00 97.62 116 PHE A N 1
ATOM 918 C CA . PHE A 1 116 ? 4.374 -11.144 1.758 1.00 97.62 116 PHE A CA 1
ATOM 919 C C . PHE A 1 116 ? 4.791 -12.593 2.025 1.00 97.62 116 PHE A C 1
ATOM 921 O O . PHE A 1 116 ? 5.902 -12.828 2.491 1.00 97.62 116 PHE A O 1
ATOM 928 N N . ALA A 1 117 ? 3.935 -13.565 1.702 1.00 96.88 117 ALA A N 1
ATOM 929 C CA . ALA A 1 117 ? 4.201 -14.986 1.916 1.00 96.88 117 ALA A CA 1
ATOM 930 C C . ALA A 1 117 ? 5.427 -15.492 1.132 1.00 96.88 117 ALA A C 1
ATOM 932 O O . ALA A 1 117 ? 6.200 -16.301 1.644 1.00 96.88 117 ALA A O 1
ATOM 933 N N . GLU A 1 118 ? 5.644 -14.984 -0.081 1.00 96.50 118 GLU A N 1
ATOM 934 C CA . GLU A 1 118 ? 6.820 -15.299 -0.902 1.00 96.50 118 GLU A CA 1
ATOM 935 C C . GLU A 1 118 ? 8.109 -14.661 -0.346 1.00 96.50 118 GLU A C 1
ATOM 937 O O . GLU A 1 118 ? 9.201 -15.196 -0.538 1.00 96.50 118 GLU A O 1
ATOM 942 N N . ASN A 1 119 ? 7.997 -13.556 0.404 1.00 96.62 119 ASN A N 1
ATOM 943 C CA . ASN A 1 119 ? 9.128 -12.739 0.861 1.00 96.62 119 ASN A CA 1
ATOM 944 C C . ASN A 1 119 ? 9.205 -12.561 2.389 1.00 96.62 119 ASN A C 1
ATOM 946 O O . ASN A 1 119 ? 9.829 -11.609 2.866 1.00 96.62 119 ASN A O 1
ATOM 950 N N . VAL A 1 120 ? 8.634 -13.489 3.172 1.00 95.25 120 VAL A N 1
ATOM 951 C CA . VAL A 1 120 ? 8.481 -13.362 4.639 1.00 95.25 120 VAL A CA 1
ATOM 952 C C . VAL A 1 120 ? 9.776 -12.941 5.323 1.00 95.25 120 VAL A C 1
ATOM 954 O O . VAL A 1 120 ? 9.764 -11.997 6.097 1.00 95.25 120 VAL A O 1
ATOM 957 N N . LYS A 1 121 ? 10.908 -13.578 4.993 1.00 92.69 121 LYS A N 1
ATOM 958 C CA . LYS A 1 121 ? 12.206 -13.293 5.632 1.00 92.69 121 LYS A CA 1
ATOM 959 C C . LYS A 1 121 ? 12.650 -11.832 5.506 1.00 92.69 121 LYS A C 1
ATOM 961 O O . LYS A 1 121 ? 13.357 -11.356 6.378 1.00 92.69 121 LYS A O 1
ATOM 966 N N . ARG A 1 122 ? 12.292 -11.157 4.409 1.00 91.88 122 ARG A N 1
ATOM 967 C CA . ARG A 1 122 ? 12.656 -9.753 4.153 1.00 91.88 122 ARG A CA 1
ATOM 968 C C . ARG A 1 122 ? 11.624 -8.786 4.725 1.00 91.88 122 ARG A C 1
ATOM 970 O O . ARG A 1 122 ? 11.971 -7.680 5.106 1.00 91.88 122 ARG A O 1
ATOM 977 N N . LEU A 1 123 ? 10.357 -9.194 4.738 1.00 94.25 123 LEU A N 1
ATOM 978 C CA . LEU A 1 123 ? 9.231 -8.314 5.035 1.00 94.25 123 LEU A CA 1
ATOM 979 C C . LEU A 1 123 ? 8.747 -8.398 6.488 1.00 94.25 123 LEU A C 1
ATOM 981 O O . LEU A 1 123 ? 8.115 -7.462 6.962 1.00 94.25 123 LEU A O 1
ATOM 985 N N . SER A 1 124 ? 9.033 -9.481 7.215 1.00 90.69 124 SER A N 1
ATOM 986 C CA . SER A 1 124 ? 8.566 -9.656 8.597 1.00 90.69 124 SER A CA 1
ATOM 987 C C . SER A 1 124 ? 9.271 -8.758 9.616 1.00 90.69 124 SER A C 1
ATOM 989 O O . SER A 1 124 ? 8.764 -8.586 10.719 1.00 90.69 124 SER A O 1
ATOM 991 N N . GLU A 1 125 ? 10.442 -8.219 9.275 1.00 86.88 125 GLU A N 1
ATOM 992 C CA . GLU A 1 125 ? 11.200 -7.298 10.137 1.00 86.88 125 GLU A CA 1
ATOM 993 C C . GLU A 1 125 ? 10.696 -5.847 10.024 1.00 86.88 125 GLU A C 1
ATOM 995 O O . GLU A 1 125 ? 10.973 -5.005 10.876 1.00 86.88 125 GLU A O 1
ATOM 1000 N N . GLU A 1 126 ? 9.915 -5.556 8.985 1.00 89.00 126 GLU A N 1
ATOM 1001 C CA . GLU A 1 126 ? 9.432 -4.223 8.645 1.00 89.00 126 GLU A CA 1
ATOM 1002 C C . GLU A 1 126 ? 8.083 -3.961 9.336 1.00 89.00 126 GLU A C 1
ATOM 1004 O O . GLU A 1 126 ? 7.041 -4.523 8.984 1.00 89.00 126 GLU A O 1
ATOM 1009 N N . ARG A 1 127 ? 8.090 -3.096 10.359 1.00 90.00 127 ARG A N 1
ATOM 1010 C CA . ARG A 1 127 ? 6.899 -2.785 11.172 1.00 90.00 127 ARG A CA 1
ATOM 1011 C C . ARG A 1 127 ? 5.738 -2.226 10.345 1.00 90.00 127 ARG A C 1
ATOM 1013 O O . ARG A 1 127 ? 4.583 -2.561 10.607 1.00 90.00 127 ARG A O 1
ATOM 1020 N N . ASP A 1 128 ? 6.039 -1.359 9.385 1.00 92.25 128 ASP A N 1
ATOM 1021 C CA . ASP A 1 128 ? 5.064 -0.769 8.466 1.00 92.25 128 ASP A CA 1
ATOM 1022 C C . ASP A 1 128 ? 4.388 -1.843 7.601 1.00 92.25 128 ASP A C 1
ATOM 1024 O O . ASP A 1 128 ? 3.162 -1.847 7.472 1.00 92.25 128 ASP A O 1
ATOM 1028 N N . VAL A 1 129 ? 5.163 -2.801 7.083 1.00 95.56 129 VAL A N 1
ATOM 1029 C CA . VAL A 1 129 ? 4.647 -3.936 6.305 1.00 95.56 129 VAL A CA 1
ATOM 1030 C C . VAL A 1 129 ? 3.757 -4.831 7.164 1.00 95.56 129 VAL A C 1
ATOM 1032 O O . VAL A 1 129 ? 2.653 -5.170 6.743 1.00 95.56 129 VAL A O 1
ATOM 1035 N N . MET A 1 130 ? 4.180 -5.169 8.385 1.00 95.38 130 MET A N 1
ATOM 1036 C CA . MET A 1 130 ? 3.380 -5.980 9.313 1.00 95.38 130 MET A CA 1
ATOM 1037 C C . MET A 1 130 ? 2.052 -5.299 9.680 1.00 95.38 130 MET A C 1
ATOM 1039 O O . MET A 1 130 ? 1.006 -5.950 9.702 1.00 95.38 130 MET A O 1
ATOM 1043 N N . GLY A 1 131 ? 2.066 -3.980 9.903 1.00 93.69 131 GLY A N 1
ATOM 1044 C CA . GLY A 1 131 ? 0.850 -3.200 10.145 1.00 93.69 131 GLY A CA 1
ATOM 1045 C C . GLY A 1 131 ? -0.106 -3.225 8.950 1.00 93.69 131 GLY A C 1
ATOM 1046 O O . GLY A 1 131 ? -1.291 -3.525 9.103 1.00 93.69 131 GLY A O 1
ATOM 1047 N N . ALA A 1 132 ? 0.412 -2.978 7.746 1.00 96.06 132 ALA A N 1
ATOM 1048 C CA . ALA A 1 132 ? -0.375 -3.023 6.515 1.00 96.06 132 ALA A CA 1
ATOM 1049 C C . ALA A 1 132 ? -0.891 -4.437 6.188 1.00 96.06 132 ALA A C 1
ATOM 1051 O O . ALA A 1 132 ? -2.014 -4.580 5.709 1.00 96.06 132 ALA A O 1
ATOM 1052 N N . LEU A 1 133 ? -0.126 -5.487 6.499 1.00 97.19 133 LEU A N 1
ATOM 1053 C CA . LEU A 1 133 ? -0.553 -6.880 6.357 1.00 97.19 133 LEU A CA 1
ATOM 1054 C C . LEU A 1 133 ? -1.712 -7.206 7.306 1.00 97.19 133 LEU A C 1
ATOM 1056 O O . LEU A 1 133 ? -2.704 -7.796 6.880 1.00 97.19 133 LEU A O 1
ATOM 1060 N N . GLY A 1 134 ? -1.616 -6.785 8.571 1.00 95.75 134 GLY A N 1
ATOM 1061 C CA . GLY A 1 134 ? -2.708 -6.916 9.536 1.00 95.75 134 GLY A CA 1
ATOM 1062 C C . GLY A 1 134 ? -3.985 -6.235 9.038 1.00 95.75 134 GLY A C 1
ATOM 1063 O O . GLY A 1 134 ? -5.053 -6.847 9.031 1.00 95.75 134 GLY A O 1
ATOM 1064 N N . LEU A 1 135 ? -3.871 -5.007 8.521 1.00 94.94 135 LEU A N 1
ATOM 1065 C CA . LEU A 1 135 ? -4.999 -4.290 7.917 1.00 94.94 135 LEU A CA 1
ATOM 1066 C C . LEU A 1 135 ? -5.543 -4.985 6.662 1.00 94.94 135 LEU A C 1
ATOM 1068 O O . LEU A 1 135 ? -6.757 -5.048 6.484 1.00 94.94 135 LEU A O 1
ATOM 1072 N N . ALA A 1 136 ? -4.684 -5.548 5.811 1.00 96.75 136 ALA A N 1
ATOM 1073 C CA . ALA A 1 136 ? -5.118 -6.321 4.649 1.00 96.75 136 ALA A CA 1
ATOM 1074 C C . ALA A 1 136 ? -5.973 -7.531 5.066 1.00 96.75 136 ALA A C 1
ATOM 1076 O O . ALA A 1 136 ? -7.024 -7.774 4.472 1.00 96.75 136 ALA A O 1
ATOM 1077 N N . PHE A 1 137 ? -5.580 -8.248 6.127 1.00 97.25 137 PHE A N 1
ATOM 1078 C CA . PHE A 1 137 ? -6.388 -9.329 6.694 1.00 97.25 137 PHE A CA 1
ATOM 1079 C C . PHE A 1 137 ? -7.732 -8.828 7.247 1.00 97.25 137 PHE A C 1
ATOM 1081 O O . PHE A 1 137 ? -8.761 -9.444 6.965 1.00 97.25 137 PHE A O 1
ATOM 1088 N N . VAL A 1 138 ? -7.759 -7.680 7.937 1.00 94.50 138 VAL A N 1
ATOM 1089 C CA . VAL A 1 138 ? -9.010 -7.042 8.396 1.00 94.50 138 VAL A CA 1
ATOM 1090 C C . VAL A 1 138 ? -9.943 -6.736 7.224 1.00 94.50 138 VAL A C 1
ATOM 1092 O O . VAL A 1 138 ? -11.110 -7.123 7.261 1.00 94.50 138 VAL A O 1
ATOM 1095 N N . TYR A 1 139 ? -9.444 -6.110 6.153 1.00 93.06 139 TYR A N 1
ATOM 1096 C CA . TYR A 1 139 ? -10.254 -5.804 4.966 1.00 93.06 139 TYR A CA 1
ATOM 1097 C C . TYR A 1 139 ? -10.771 -7.053 4.245 1.00 93.06 139 TYR A C 1
ATOM 1099 O O . TYR A 1 139 ? -11.780 -6.993 3.545 1.00 93.06 139 TYR A O 1
ATOM 1107 N N . MET A 1 140 ? -10.109 -8.194 4.433 1.00 95.25 140 MET A N 1
ATOM 1108 C CA . MET A 1 140 ? -10.560 -9.492 3.937 1.00 95.25 140 MET A CA 1
ATOM 1109 C C . MET A 1 140 ? -11.506 -10.238 4.894 1.00 95.25 140 MET A C 1
ATOM 1111 O O . MET A 1 140 ? -11.941 -11.339 4.558 1.00 95.25 140 MET A O 1
ATOM 1115 N N . GLY A 1 141 ? -11.820 -9.680 6.068 1.00 93.56 141 GLY A N 1
ATOM 1116 C CA . GLY A 1 141 ? -12.649 -10.326 7.095 1.00 93.56 141 GLY A CA 1
ATOM 1117 C C . GLY A 1 141 ? -11.938 -11.442 7.870 1.00 93.56 141 GLY A C 1
ATOM 1118 O O . GLY A 1 141 ? -12.590 -12.263 8.511 1.00 93.56 141 GLY A O 1
ATOM 1119 N N . LYS A 1 142 ? -10.606 -11.493 7.802 1.00 95.31 142 LYS A N 1
ATOM 1120 C CA . LYS A 1 142 ? -9.744 -12.508 8.421 1.00 95.31 142 LYS A CA 1
ATOM 1121 C C . LYS A 1 142 ? -9.182 -12.009 9.750 1.00 95.31 142 LYS A C 1
ATOM 1123 O O . LYS A 1 142 ? -8.011 -11.648 9.861 1.00 95.31 142 LYS A O 1
ATOM 1128 N N . PHE A 1 143 ? -10.053 -11.894 10.747 1.00 92.88 143 PHE A N 1
ATOM 1129 C CA . PHE A 1 143 ? -9.721 -11.218 12.005 1.00 92.88 143 PHE A CA 1
ATOM 1130 C C . PHE A 1 143 ? -8.719 -11.988 12.872 1.00 92.88 143 PHE A C 1
ATOM 1132 O O . PHE A 1 143 ? -7.873 -11.361 13.510 1.00 92.88 143 PHE A O 1
ATOM 1139 N N . ASP A 1 144 ? -8.763 -13.322 12.862 1.00 93.62 144 ASP A N 1
ATOM 1140 C CA . ASP A 1 144 ? -7.829 -14.148 13.633 1.00 93.62 144 ASP A CA 1
ATOM 1141 C C . ASP A 1 144 ? -6.400 -14.032 13.082 1.00 93.62 144 ASP A C 1
ATOM 1143 O O . ASP A 1 144 ? -5.447 -13.822 13.837 1.00 93.62 144 ASP A O 1
ATOM 1147 N N . GLU A 1 145 ? -6.240 -14.082 11.754 1.00 94.25 145 GLU A N 1
ATOM 1148 C CA . GLU A 1 145 ? -4.943 -13.864 11.112 1.00 94.25 145 GLU A CA 1
ATOM 1149 C C . GLU A 1 145 ? -4.443 -12.430 11.312 1.00 94.25 145 GLU A C 1
ATOM 1151 O O . GLU A 1 145 ? -3.265 -12.233 11.617 1.00 94.25 145 GLU A O 1
ATOM 1156 N N . ALA A 1 146 ? -5.329 -11.433 11.203 1.00 93.88 146 ALA A N 1
ATOM 1157 C CA . ALA A 1 146 ? -4.982 -10.040 11.474 1.00 93.88 146 ALA A CA 1
ATOM 1158 C C . ALA A 1 146 ? -4.428 -9.869 12.892 1.00 93.88 146 ALA A C 1
ATOM 1160 O O . ALA A 1 146 ? -3.364 -9.275 13.069 1.00 93.88 146 ALA A O 1
ATOM 1161 N N . LYS A 1 147 ? -5.111 -10.438 13.892 1.00 91.31 147 LYS A N 1
ATOM 1162 C CA . LYS A 1 147 ? -4.677 -10.401 15.290 1.00 91.31 147 LYS A CA 1
ATOM 1163 C C . LYS A 1 147 ? -3.303 -11.047 15.460 1.00 91.31 147 LYS A C 1
ATOM 1165 O O . LYS A 1 147 ? -2.405 -10.411 16.000 1.00 91.31 147 LYS A O 1
ATOM 1170 N N . SER A 1 148 ? -3.105 -12.249 14.915 1.00 92.44 148 SER A N 1
ATOM 1171 C CA . SER A 1 148 ? -1.820 -12.957 15.003 1.00 92.44 148 SER A CA 1
ATOM 1172 C C . SER A 1 148 ? -0.654 -12.187 14.369 1.00 92.44 148 SER A C 1
ATOM 1174 O O . SER A 1 148 ? 0.484 -12.291 14.830 1.00 92.44 148 SER A O 1
ATOM 1176 N N . VAL A 1 149 ? -0.906 -11.426 13.299 1.00 92.38 149 VAL A N 1
ATOM 1177 C CA . VAL A 1 149 ? 0.110 -10.574 12.663 1.00 92.38 149 VAL A CA 1
ATOM 1178 C C . VAL A 1 149 ? 0.402 -9.338 13.507 1.00 92.38 149 VAL A C 1
ATOM 1180 O O . VAL A 1 149 ? 1.569 -9.036 13.749 1.00 92.38 149 VAL A O 1
ATOM 1183 N N . LEU A 1 150 ? -0.636 -8.636 13.965 1.00 88.25 150 LEU A N 1
ATOM 1184 C CA . LEU A 1 150 ? -0.487 -7.397 14.730 1.00 88.25 150 LEU A CA 1
ATOM 1185 C C . LEU A 1 150 ? 0.176 -7.637 16.094 1.00 88.25 150 LEU A C 1
ATOM 1187 O O . LEU A 1 150 ? 0.998 -6.825 16.507 1.00 88.25 150 LEU A O 1
ATOM 1191 N N . GLU A 1 151 ? -0.093 -8.778 16.737 1.00 89.25 151 GLU A N 1
ATOM 1192 C CA . GLU A 1 151 ? 0.541 -9.199 17.998 1.00 89.25 151 GLU A CA 1
ATOM 1193 C C . GLU A 1 151 ? 2.063 -9.360 17.896 1.00 89.25 151 GLU A C 1
ATOM 1195 O O . GLU A 1 151 ? 2.773 -9.229 18.888 1.00 89.25 151 GLU A O 1
ATOM 1200 N N . LYS A 1 152 ? 2.588 -9.618 16.693 1.00 88.38 152 LYS A N 1
ATOM 1201 C CA . LYS A 1 152 ? 4.032 -9.773 16.458 1.00 88.38 152 LYS A CA 1
ATOM 1202 C C . LYS A 1 152 ? 4.755 -8.444 16.268 1.00 88.38 152 LYS A C 1
ATOM 1204 O O . LYS A 1 152 ? 5.980 -8.436 16.163 1.00 88.38 152 LYS A O 1
ATOM 1209 N N . ILE A 1 153 ? 4.028 -7.331 16.173 1.00 87.12 153 ILE A N 1
ATOM 1210 C CA . ILE A 1 153 ? 4.637 -6.014 16.000 1.00 87.12 153 ILE A CA 1
ATOM 1211 C C . ILE A 1 153 ? 5.299 -5.597 17.323 1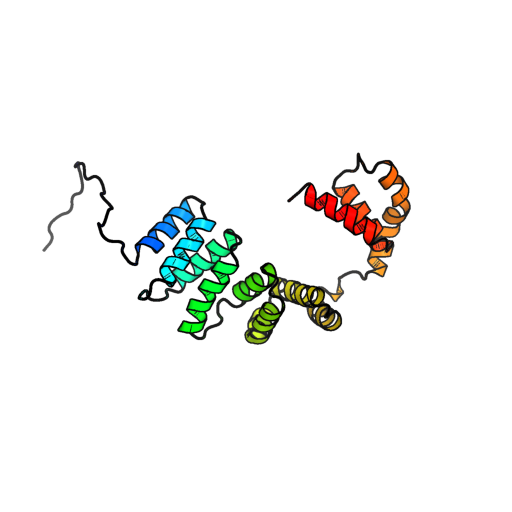.00 87.12 153 ILE A C 1
ATOM 1213 O O . ILE A 1 153 ? 4.626 -5.580 18.355 1.00 87.12 153 ILE A O 1
ATOM 1217 N N . PRO A 1 154 ? 6.588 -5.206 17.321 1.00 81.94 154 PRO A N 1
ATOM 1218 C CA . PRO A 1 154 ? 7.249 -4.713 18.526 1.00 81.94 154 PRO A CA 1
ATOM 1219 C C . PRO A 1 154 ? 6.470 -3.562 19.179 1.00 81.94 154 PRO A C 1
ATOM 1221 O O . PRO A 1 154 ? 6.056 -2.619 18.498 1.00 81.94 154 PRO A O 1
ATOM 1224 N N . GLY A 1 155 ? 6.276 -3.650 20.498 1.00 79.44 155 GLY A N 1
ATOM 1225 C CA . GLY A 1 155 ? 5.479 -2.697 21.277 1.00 79.44 155 GLY A CA 1
ATOM 1226 C C . GLY A 1 155 ? 3.976 -2.999 21.321 1.00 79.44 155 GLY A C 1
ATOM 1227 O O . GLY A 1 155 ? 3.239 -2.220 21.912 1.00 79.44 155 GLY A O 1
ATOM 1228 N N . TYR A 1 156 ? 3.502 -4.110 20.736 1.00 77.94 156 TYR A N 1
ATOM 1229 C CA . TYR A 1 156 ? 2.095 -4.516 20.854 1.00 77.94 156 TYR A CA 1
ATOM 1230 C C . TYR A 1 156 ? 1.677 -4.760 22.311 1.00 77.94 156 TYR A C 1
ATOM 1232 O O . TYR A 1 156 ? 0.592 -4.355 22.709 1.00 77.94 156 TYR A O 1
ATOM 1240 N N . GLU A 1 157 ? 2.549 -5.367 23.119 1.00 76.38 157 GLU A N 1
ATOM 1241 C CA . GLU A 1 157 ? 2.288 -5.627 24.545 1.00 76.38 157 GLU A CA 1
ATOM 1242 C C . GLU A 1 157 ? 2.100 -4.341 25.367 1.00 76.38 157 GLU A C 1
ATOM 1244 O O . GLU A 1 157 ? 1.457 -4.364 26.412 1.00 76.38 157 GLU A O 1
ATOM 1249 N N . GLU A 1 158 ? 2.634 -3.215 24.887 1.00 80.81 158 GLU A N 1
ATOM 1250 C CA . GLU A 1 158 ? 2.497 -1.901 25.521 1.00 80.81 158 GLU A CA 1
ATOM 1251 C C . GLU A 1 158 ? 1.229 -1.159 25.064 1.00 80.81 158 GLU A C 1
ATOM 1253 O O . GLU A 1 158 ? 0.913 -0.087 25.587 1.00 80.81 158 GLU A O 1
ATOM 1258 N N . LEU A 1 159 ? 0.496 -1.691 24.075 1.00 79.12 159 LEU A N 1
ATOM 1259 C CA . LEU A 1 159 ? -0.723 -1.059 23.590 1.00 79.12 159 LEU A CA 1
ATOM 1260 C C . LEU A 1 159 ? -1.864 -1.270 24.593 1.00 79.12 159 LEU A C 1
ATOM 1262 O O . LEU A 1 159 ? -2.149 -2.404 24.977 1.00 79.12 159 LEU A O 1
ATOM 1266 N N . PRO A 1 160 ? -2.576 -0.196 24.973 1.00 82.38 160 PRO A N 1
ATOM 1267 C CA . PRO A 1 160 ? -3.722 -0.317 25.853 1.00 82.38 160 PRO A CA 1
ATOM 1268 C C . PRO A 1 160 ? -4.835 -1.104 25.164 1.00 82.38 160 PRO A C 1
ATOM 1270 O O . PRO A 1 160 ? -5.139 -0.912 23.982 1.00 82.38 160 PRO A O 1
ATOM 1273 N N . THR A 1 161 ? -5.483 -1.960 25.939 1.00 85.31 161 THR A N 1
ATOM 1274 C CA . THR A 1 161 ? -6.671 -2.698 25.516 1.00 85.31 161 THR A CA 1
ATOM 1275 C C . THR A 1 161 ? -7.835 -1.750 25.219 1.00 85.31 161 THR A C 1
ATOM 1277 O O . THR A 1 161 ? -7.874 -0.598 25.666 1.00 85.31 161 THR A O 1
ATOM 1280 N N . PHE A 1 162 ? -8.841 -2.246 24.492 1.00 85.19 162 PHE A N 1
ATOM 1281 C CA . PHE A 1 162 ? -10.063 -1.479 24.237 1.00 85.19 162 PHE A CA 1
ATOM 1282 C C . PHE A 1 162 ? -10.735 -1.022 25.542 1.00 85.19 162 PHE A C 1
ATOM 1284 O O . PHE A 1 162 ? -11.171 0.123 25.634 1.00 85.19 162 PHE A O 1
ATOM 1291 N N . ASP A 1 163 ? -10.758 -1.874 26.571 1.00 85.50 163 ASP A N 1
ATOM 1292 C CA . ASP A 1 163 ? -11.346 -1.548 27.874 1.00 85.50 163 ASP A CA 1
ATOM 1293 C C . ASP A 1 163 ? -10.556 -0.473 28.629 1.00 85.50 163 ASP A C 1
ATOM 1295 O O . ASP A 1 163 ? -11.144 0.401 29.272 1.00 85.50 163 ASP A O 1
ATOM 1299 N N . GLU A 1 164 ? -9.225 -0.492 28.541 1.00 88.44 164 GLU A N 1
ATOM 1300 C CA . GLU A 1 164 ? -8.373 0.555 29.113 1.00 88.44 164 GLU A CA 1
ATOM 1301 C C . GLU A 1 164 ? -8.581 1.888 28.396 1.00 88.44 164 GLU A C 1
ATOM 1303 O O . GLU A 1 164 ? -8.790 2.907 29.057 1.00 88.44 164 GLU A O 1
ATOM 1308 N N . LYS A 1 165 ? -8.640 1.884 27.058 1.00 87.56 165 LYS A N 1
ATOM 1309 C CA . LYS A 1 165 ? -8.979 3.089 26.291 1.00 87.56 165 LYS A CA 1
ATOM 1310 C C . LYS A 1 165 ? -10.392 3.589 26.581 1.00 87.56 165 LYS A C 1
ATOM 1312 O O . LYS A 1 165 ? -10.590 4.792 26.733 1.00 87.56 165 LYS A O 1
ATOM 1317 N N . LYS A 1 166 ? -11.371 2.698 26.746 1.00 89.88 166 LYS A N 1
ATOM 1318 C CA . LYS A 1 166 ? -12.742 3.059 27.137 1.00 89.88 166 LYS A CA 1
ATOM 1319 C C . LYS A 1 166 ? -12.782 3.749 28.504 1.00 89.88 166 LYS A C 1
ATOM 1321 O O . LYS A 1 166 ? -13.523 4.717 28.671 1.00 89.88 166 LYS A O 1
ATOM 1326 N N . LYS A 1 167 ? -11.959 3.308 29.463 1.00 91.00 167 LYS A N 1
ATOM 1327 C CA . LYS A 1 167 ? -11.792 3.982 30.765 1.00 91.00 167 LYS A CA 1
ATOM 1328 C C . LYS A 1 167 ? -11.116 5.346 30.626 1.00 91.00 167 LYS A C 1
ATOM 1330 O O . LYS A 1 167 ? -11.608 6.310 31.208 1.00 91.00 167 LYS A O 1
ATOM 1335 N N . GLU A 1 168 ? -10.049 5.446 29.835 1.00 89.19 168 GLU A N 1
ATOM 1336 C CA . GLU A 1 168 ? -9.355 6.713 29.547 1.00 89.19 168 GLU A CA 1
ATOM 1337 C C . GLU A 1 168 ? -10.305 7.749 28.921 1.00 89.19 168 GLU A C 1
ATOM 1339 O O . GLU A 1 168 ? -10.288 8.922 29.281 1.00 89.19 168 GLU A O 1
ATOM 1344 N N . PHE A 1 169 ? -11.208 7.304 28.043 1.00 90.75 169 PHE A N 1
ATOM 1345 C CA . PHE A 1 169 ? -12.207 8.155 27.395 1.00 90.75 169 PHE A CA 1
ATOM 1346 C C . PHE A 1 169 ? -13.491 8.361 28.212 1.00 90.75 169 PHE A C 1
ATOM 1348 O O . PHE A 1 169 ? -14.403 9.026 27.726 1.00 90.75 169 PHE A O 1
ATOM 1355 N N . SER A 1 170 ? -13.592 7.854 29.444 1.00 91.00 170 SER A N 1
ATOM 1356 C CA . SER A 1 170 ? -14.829 7.915 30.244 1.00 91.00 170 SER A CA 1
ATOM 1357 C C . SER A 1 170 ? -15.368 9.340 30.441 1.00 91.00 170 SER A C 1
ATOM 1359 O O . SER A 1 170 ? -16.567 9.574 30.277 1.00 91.00 170 SER A O 1
ATOM 1361 N N . GLU A 1 171 ? -14.497 10.318 30.697 1.00 91.88 171 GLU A N 1
ATOM 1362 C CA . GLU A 1 171 ? -14.878 11.732 30.823 1.00 91.88 171 GLU A CA 1
ATOM 1363 C C . GLU A 1 171 ? -15.378 12.321 29.493 1.00 91.88 171 GLU A C 1
ATOM 1365 O O . GLU A 1 171 ? -16.387 13.036 29.441 1.00 91.88 171 GLU A O 1
ATOM 1370 N N . LYS A 1 172 ? -14.710 11.978 28.384 1.00 91.19 172 LYS A N 1
ATOM 1371 C CA . LYS A 1 172 ? -15.110 12.385 27.028 1.00 91.19 172 LYS A CA 1
ATOM 1372 C C . LYS A 1 172 ? -16.452 11.761 26.639 1.00 91.19 172 LYS A C 1
ATOM 1374 O O . LYS A 1 172 ? -17.319 12.462 26.128 1.00 91.19 172 LYS A O 1
ATOM 1379 N N . ILE A 1 173 ? -16.679 10.495 26.985 1.00 90.88 173 ILE A N 1
ATOM 1380 C CA . ILE A 1 173 ? -17.966 9.807 26.812 1.00 90.88 173 ILE A CA 1
ATOM 1381 C C . ILE A 1 173 ? -19.069 10.518 27.610 1.00 90.88 173 ILE A C 1
ATOM 1383 O O . ILE A 1 173 ? -20.131 10.818 27.066 1.00 90.88 173 ILE A O 1
ATOM 1387 N N . ALA A 1 174 ? -18.813 10.872 28.872 1.00 92.62 174 ALA A N 1
ATOM 1388 C CA . ALA A 1 174 ? -19.778 11.599 29.699 1.00 92.62 174 ALA A CA 1
ATOM 1389 C C . ALA A 1 174 ? -20.096 13.009 29.159 1.00 92.62 174 ALA A C 1
ATOM 1391 O O . ALA A 1 174 ? -21.187 13.537 29.385 1.00 92.62 174 ALA A O 1
ATOM 1392 N N . SER A 1 175 ? -19.165 13.625 28.426 1.00 92.12 175 SER A N 1
ATOM 1393 C CA . SER A 1 175 ? -19.341 14.957 27.836 1.00 92.12 175 SER A CA 1
ATOM 1394 C C . SER A 1 175 ? -19.955 14.964 26.431 1.00 92.12 175 SER A C 1
ATOM 1396 O O . SER A 1 175 ? -20.243 16.054 25.929 1.00 92.12 175 SER A O 1
ATOM 1398 N N . ILE A 1 176 ? -20.262 13.800 25.835 1.00 91.75 176 ILE A N 1
ATOM 1399 C CA . ILE A 1 176 ? -20.934 13.692 24.523 1.00 91.75 176 ILE A CA 1
ATOM 1400 C C . ILE A 1 176 ? -22.146 14.635 24.401 1.00 91.75 176 ILE A C 1
ATOM 1402 O O . ILE A 1 176 ? -22.192 15.385 23.426 1.00 91.75 176 ILE A O 1
ATOM 1406 N N . 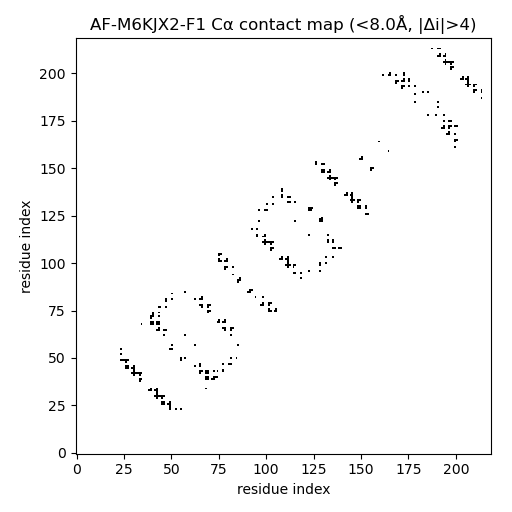PRO A 1 177 ? -23.096 14.704 25.362 1.00 92.00 177 PRO A N 1
ATOM 1407 C CA . PRO A 1 177 ? -24.260 15.586 25.229 1.00 92.00 177 PRO A CA 1
ATOM 1408 C C . PRO A 1 177 ? -23.883 17.069 25.131 1.00 92.00 177 PRO A C 1
ATOM 1410 O O . PRO A 1 177 ? -24.519 17.832 24.406 1.00 92.00 177 PRO A O 1
ATOM 1413 N N . LYS A 1 178 ? -22.826 17.482 25.845 1.00 91.06 178 LYS A N 1
ATOM 1414 C CA . LYS A 1 178 ? -22.322 18.859 25.806 1.00 91.06 178 LYS A CA 1
ATOM 1415 C C . LYS A 1 178 ? -21.640 19.151 24.475 1.00 91.06 178 LYS A C 1
ATOM 1417 O O . LYS A 1 178 ? -21.864 20.220 23.923 1.00 91.06 178 LYS A O 1
ATOM 1422 N N . MET A 1 179 ? -20.823 18.224 23.972 1.00 89.44 179 MET A N 1
ATOM 1423 C CA . MET A 1 179 ? -20.134 18.369 22.685 1.00 89.44 179 MET A CA 1
ATOM 1424 C C . MET A 1 179 ? -21.126 18.414 21.518 1.00 89.44 179 MET A C 1
ATOM 1426 O O . MET A 1 179 ? -21.012 19.292 20.669 1.00 89.44 179 MET A O 1
ATOM 1430 N N . GLU A 1 180 ? -22.153 17.564 21.532 1.00 88.56 180 GLU A N 1
ATOM 1431 C CA . GLU A 1 180 ? -23.240 17.571 20.544 1.00 88.56 180 GLU A CA 1
ATOM 1432 C C . GLU A 1 180 ? -24.011 18.897 20.520 1.00 88.56 180 GLU A C 1
ATOM 1434 O O . GLU A 1 180 ? -24.263 19.454 19.452 1.00 88.56 180 GLU A O 1
ATOM 1439 N N . ALA A 1 181 ? -24.313 19.474 21.688 1.00 89.94 181 ALA A N 1
ATOM 1440 C CA . ALA A 1 181 ? -25.007 20.761 21.766 1.00 89.94 181 ALA A CA 1
ATOM 1441 C C . ALA A 1 181 ? -24.237 21.905 21.074 1.00 89.94 181 ALA A C 1
ATOM 1443 O O . ALA A 1 181 ? -24.852 22.839 20.558 1.00 89.94 181 ALA A O 1
ATOM 1444 N N . LYS A 1 182 ? -22.901 21.820 21.028 1.00 91.25 182 LYS A N 1
ATOM 1445 C CA . LYS A 1 182 ? -22.018 22.787 20.357 1.00 91.25 182 LYS A CA 1
ATOM 1446 C C . LYS A 1 182 ? -21.311 22.216 19.119 1.00 91.25 182 LYS A C 1
ATOM 1448 O O . LYS A 1 182 ? -20.302 22.776 18.703 1.00 91.25 182 LYS A O 1
ATOM 1453 N N . ARG A 1 183 ? -21.839 21.149 18.494 1.00 85.19 183 ARG A N 1
ATOM 1454 C CA . ARG A 1 183 ? -21.191 20.406 17.385 1.00 85.19 183 ARG A CA 1
ATOM 1455 C C . ARG A 1 183 ? -20.688 21.308 16.255 1.00 85.19 183 ARG A C 1
ATOM 1457 O O . ARG A 1 183 ? -19.588 21.122 15.755 1.00 85.19 183 ARG A O 1
ATOM 1464 N N . LYS A 1 184 ? -21.470 22.334 15.897 1.00 84.25 184 LYS A N 1
ATOM 1465 C CA . LYS A 1 184 ? -21.155 23.292 14.818 1.00 84.25 184 LYS A CA 1
ATOM 1466 C C . LYS A 1 184 ? -19.997 24.249 15.127 1.00 84.25 184 LYS A C 1
ATOM 1468 O O . LYS A 1 184 ? -19.522 24.916 14.218 1.00 84.25 184 LYS A O 1
ATOM 1473 N N . SER A 1 185 ? -19.590 24.362 16.388 1.00 87.75 185 SER A N 1
ATOM 1474 C CA . SER A 1 185 ? -18.512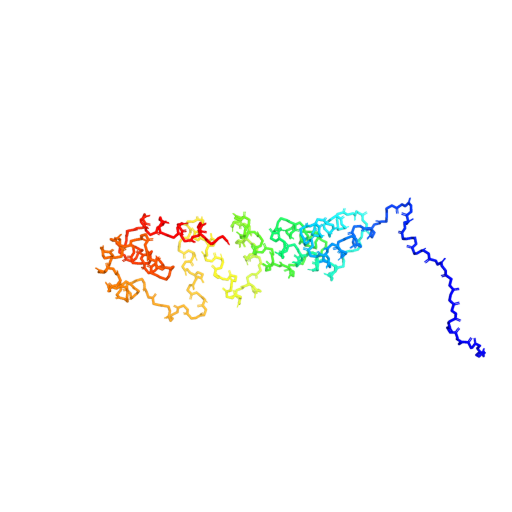 25.247 16.841 1.00 87.75 185 SER A CA 1
ATOM 1475 C C . SER A 1 185 ? -17.366 24.480 17.499 1.00 87.75 185 SER A C 1
ATOM 1477 O O . SER A 1 185 ? -16.558 25.091 18.196 1.00 87.75 185 SER A O 1
ATOM 1479 N N . LEU A 1 186 ? -17.329 23.152 17.354 1.00 87.19 186 LEU A N 1
ATOM 1480 C CA . LEU A 1 186 ? -16.226 22.344 17.858 1.00 87.19 186 LEU A CA 1
ATOM 1481 C C . LEU A 1 186 ? -14.966 22.602 17.034 1.00 87.19 186 LEU A C 1
ATOM 1483 O O . LEU A 1 186 ? -15.010 22.722 15.809 1.00 87.19 186 LEU A O 1
ATOM 1487 N N . SER A 1 187 ? -13.833 22.654 17.722 1.00 90.00 187 SER A N 1
ATOM 1488 C CA . SER A 1 187 ? -12.524 22.565 17.085 1.00 90.00 187 SER A CA 1
ATOM 1489 C C . SER A 1 187 ? -12.289 21.165 16.504 1.00 90.00 187 SER A C 1
ATOM 1491 O O . SER A 1 187 ? -12.935 20.193 16.895 1.00 90.00 187 SER A O 1
ATOM 1493 N N . ILE A 1 188 ? -11.313 21.040 15.600 1.00 88.38 188 ILE A N 1
ATOM 1494 C CA . ILE A 1 188 ? -10.929 19.751 14.997 1.00 88.38 188 ILE A CA 1
ATOM 1495 C C . ILE A 1 188 ? -10.565 18.725 16.079 1.00 88.38 188 ILE A C 1
ATOM 1497 O O . ILE A 1 188 ? -11.014 17.584 16.021 1.00 88.38 188 ILE A O 1
ATOM 1501 N N . GLN A 1 189 ? -9.808 19.134 17.103 1.00 89.69 189 GLN A N 1
ATOM 1502 C CA . GLN A 1 189 ? -9.427 18.241 18.199 1.00 89.69 189 GLN A CA 1
ATOM 1503 C C . GLN A 1 189 ? -10.645 17.769 19.007 1.00 89.69 189 GLN A C 1
ATOM 1505 O O . GLN A 1 189 ? -10.714 16.601 19.379 1.00 89.69 189 GLN A O 1
ATOM 1510 N N . GLU A 1 190 ? -11.629 18.641 19.243 1.00 90.50 190 GLU A N 1
ATOM 1511 C CA . GLU A 1 190 ? -12.866 18.255 19.931 1.00 90.50 190 GLU A CA 1
ATOM 1512 C C . GLU A 1 190 ? -13.760 17.349 19.067 1.00 90.50 190 GLU A C 1
ATOM 1514 O O . GLU A 1 190 ? -14.447 16.485 19.605 1.00 90.50 190 GLU A O 1
ATOM 1519 N N . LEU A 1 191 ? -13.747 17.505 17.739 1.00 90.75 191 LEU A N 1
ATOM 1520 C CA . LEU A 1 191 ? -14.425 16.581 16.822 1.00 90.75 191 LEU A CA 1
ATOM 1521 C C . LEU A 1 191 ? -13.755 15.203 16.817 1.00 90.75 191 LEU A C 1
ATOM 1523 O O . LEU A 1 191 ? -14.453 14.193 16.844 1.00 90.75 191 LEU A O 1
ATOM 1527 N N . ILE A 1 192 ? -12.420 15.149 16.847 1.00 91.31 192 ILE A N 1
ATOM 1528 C CA . ILE A 1 192 ? -11.669 13.895 17.011 1.00 91.31 192 ILE A CA 1
ATOM 1529 C C . ILE A 1 192 ? -12.044 13.231 18.341 1.00 91.31 192 ILE A C 1
ATOM 1531 O O . ILE A 1 192 ? -12.374 12.044 18.374 1.00 91.31 192 ILE A O 1
ATOM 1535 N N . ASP A 1 193 ? -12.054 14.002 19.429 1.00 92.19 193 ASP A N 1
ATOM 1536 C CA . ASP A 1 193 ? -12.442 13.516 20.752 1.00 92.19 193 ASP A CA 1
ATOM 1537 C C . ASP A 1 193 ? -13.891 13.012 20.784 1.00 92.19 193 ASP A C 1
ATOM 1539 O O . ASP A 1 193 ? -14.155 11.973 21.390 1.00 92.19 193 ASP A O 1
ATOM 1543 N N . LEU A 1 194 ? -14.817 13.693 20.100 1.00 92.81 194 LEU A N 1
ATOM 1544 C CA . LEU A 1 194 ? -16.207 13.262 19.943 1.00 92.81 194 LEU A CA 1
ATOM 1545 C C . LEU A 1 194 ? -16.313 11.959 19.137 1.00 92.81 194 LEU A C 1
ATOM 1547 O O . LEU A 1 194 ? -17.045 11.055 19.539 1.00 92.81 194 LEU A O 1
ATOM 1551 N N . GLY A 1 195 ? -15.567 11.835 18.036 1.00 92.62 195 GLY A N 1
ATOM 1552 C CA . GLY A 1 195 ? -15.518 10.620 17.221 1.00 92.62 195 GLY A CA 1
ATOM 1553 C C . GLY A 1 195 ? -15.040 9.412 18.029 1.00 92.62 195 GLY A C 1
ATOM 1554 O O . GLY A 1 195 ? -15.698 8.370 18.047 1.00 92.62 195 GLY A O 1
ATOM 1555 N N . PHE A 1 196 ? -13.950 9.567 18.787 1.00 93.00 196 PHE A N 1
ATOM 1556 C CA . PHE A 1 196 ? -13.458 8.517 19.681 1.00 93.00 196 PHE A CA 1
ATOM 1557 C C . PHE A 1 196 ? -14.396 8.248 20.863 1.00 93.00 196 PHE A C 1
ATOM 1559 O O . PHE A 1 196 ? -14.587 7.091 21.233 1.00 93.00 196 PHE A O 1
ATOM 1566 N N . ALA A 1 197 ? -15.036 9.269 21.437 1.00 93.00 197 ALA A N 1
ATOM 1567 C CA . ALA A 1 197 ? -16.040 9.072 22.480 1.00 93.00 197 ALA A CA 1
ATOM 1568 C C . ALA A 1 197 ? -17.227 8.240 21.964 1.00 93.00 197 ALA A C 1
ATOM 1570 O O . ALA A 1 197 ? -17.707 7.346 22.665 1.00 93.00 197 ALA A O 1
ATOM 1571 N N . TYR A 1 198 ? -17.673 8.466 20.724 1.00 94.38 198 TYR A N 1
ATOM 1572 C CA . TYR A 1 198 ? -18.680 7.616 20.090 1.00 94.38 198 TYR A CA 1
ATOM 1573 C C . TYR A 1 198 ? -18.182 6.196 19.825 1.00 94.38 198 TYR A C 1
ATOM 1575 O O . TYR A 1 198 ? -18.913 5.245 20.093 1.00 94.38 198 TYR A O 1
ATOM 1583 N N . LEU A 1 199 ? -16.933 6.041 19.383 1.00 93.25 199 LEU A N 1
ATOM 1584 C CA . LEU A 1 199 ? -16.319 4.731 19.165 1.00 93.25 199 LEU A CA 1
ATOM 1585 C C . LEU A 1 199 ? -16.278 3.899 20.459 1.00 93.25 199 LEU A C 1
ATOM 1587 O O . LEU A 1 199 ? -16.753 2.766 20.483 1.00 93.25 199 LEU A O 1
ATOM 1591 N N . PHE A 1 200 ? -15.758 4.467 21.551 1.00 92.94 200 PHE A N 1
ATOM 1592 C CA . PHE A 1 200 ? -15.612 3.768 22.834 1.00 92.94 200 PHE A CA 1
ATOM 1593 C C . PHE A 1 200 ? -16.926 3.626 23.619 1.00 92.94 200 PHE A C 1
ATOM 1595 O O . PHE A 1 200 ? -17.006 2.813 24.540 1.00 92.94 200 PHE A O 1
ATOM 1602 N N . SER A 1 201 ? -17.972 4.371 23.247 1.00 91.12 201 SER A N 1
ATOM 1603 C CA . SER A 1 201 ? -19.349 4.144 23.717 1.00 91.12 201 SER A CA 1
ATOM 1604 C C . SER A 1 201 ? -20.155 3.209 22.809 1.00 91.12 201 SER A C 1
ATOM 1606 O O . SER A 1 201 ? -21.363 3.080 22.993 1.00 91.12 201 SER A O 1
ATOM 1608 N N . GLU A 1 202 ? -19.491 2.548 21.851 1.00 91.44 202 GLU A N 1
ATOM 1609 C CA . GLU A 1 202 ? -20.073 1.564 20.925 1.00 91.44 202 GLU A CA 1
ATOM 1610 C C . GLU A 1 202 ? -21.163 2.149 20.008 1.00 91.44 202 GLU A C 1
ATOM 1612 O O . GLU A 1 202 ? -21.945 1.433 19.382 1.00 91.44 202 GLU A O 1
ATOM 1617 N N . ASN A 1 203 ? -21.190 3.476 19.853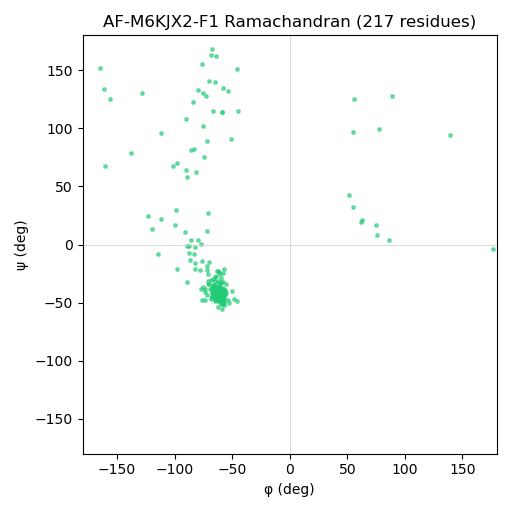 1.00 92.19 203 ASN A N 1
ATOM 1618 C CA . ASN A 1 203 ? -22.044 4.166 18.895 1.00 92.19 203 ASN A CA 1
ATOM 1619 C C . ASN A 1 203 ? -21.322 4.320 17.549 1.00 92.19 203 ASN A C 1
ATOM 1621 O O . ASN A 1 203 ? -21.007 5.424 17.098 1.00 92.19 203 ASN A O 1
ATOM 1625 N N . PHE A 1 204 ? -21.042 3.182 16.912 1.00 91.94 204 PHE A N 1
ATOM 1626 C CA . PHE A 1 204 ? -20.192 3.105 15.720 1.00 91.94 204 PHE A CA 1
ATOM 1627 C C . PHE A 1 204 ? -20.698 3.955 14.555 1.00 91.94 204 PHE A C 1
ATOM 1629 O O . PHE A 1 204 ? -19.903 4.594 13.875 1.00 91.94 204 PHE A O 1
ATOM 1636 N N . LYS A 1 205 ? -22.021 4.029 14.368 1.00 92.75 205 LYS A N 1
ATOM 1637 C CA . LYS A 1 205 ? -22.626 4.814 13.286 1.00 92.75 205 LYS A CA 1
ATOM 1638 C C . LYS A 1 205 ? -22.317 6.307 13.420 1.00 92.75 205 LYS A C 1
ATOM 1640 O O . LYS A 1 205 ? -21.915 6.945 12.456 1.00 92.75 205 LYS A O 1
ATOM 1645 N N . LYS A 1 206 ? -22.460 6.863 14.626 1.00 92.75 206 LYS A N 1
ATOM 1646 C CA . LYS A 1 206 ? -22.132 8.274 14.867 1.00 92.75 206 LYS A CA 1
ATOM 1647 C C . LYS A 1 206 ? -20.632 8.537 14.826 1.00 92.75 206 LYS A C 1
ATOM 1649 O O . LYS A 1 206 ? -20.219 9.601 14.375 1.00 92.75 206 LYS A O 1
ATOM 1654 N N . ALA A 1 207 ? -19.821 7.580 15.280 1.00 93.25 207 ALA A N 1
ATOM 1655 C CA . ALA A 1 207 ? -18.371 7.675 15.151 1.00 93.25 207 ALA A CA 1
ATOM 1656 C C . ALA A 1 207 ? -17.967 7.788 13.672 1.00 93.25 207 ALA A C 1
ATOM 1658 O O . ALA A 1 207 ? -17.216 8.689 13.311 1.00 93.25 207 ALA A O 1
ATOM 1659 N N . GLU A 1 208 ? -18.522 6.930 12.812 1.00 90.62 208 GLU A N 1
ATOM 1660 C CA . GLU A 1 208 ? -18.290 6.954 11.366 1.00 90.62 208 GLU A CA 1
ATOM 1661 C C . GLU A 1 208 ? -18.722 8.281 10.727 1.00 90.62 208 GLU A C 1
ATOM 1663 O O . GLU A 1 208 ? -17.959 8.852 9.948 1.00 90.62 208 GLU A O 1
ATOM 1668 N N . GLU A 1 209 ? -19.895 8.811 11.087 1.00 91.50 209 GLU A N 1
ATOM 1669 C CA . GLU A 1 209 ? -20.369 10.120 10.615 1.00 91.50 209 GLU A CA 1
ATOM 1670 C C . GLU A 1 209 ? -19.372 11.240 10.968 1.00 91.50 209 GLU A C 1
ATOM 1672 O O . GLU A 1 209 ? -18.973 12.012 10.097 1.00 91.50 209 GLU A O 1
ATOM 1677 N N . VAL A 1 210 ? -18.902 11.296 12.221 1.00 91.50 210 VAL A N 1
ATOM 1678 C CA . VAL A 1 210 ? -17.937 12.313 12.676 1.00 91.50 210 VAL A CA 1
ATOM 1679 C C . VAL A 1 210 ? -16.575 12.158 11.991 1.00 91.50 210 VAL A C 1
ATOM 1681 O O . VAL A 1 210 ? -15.994 13.148 11.545 1.00 91.50 210 VAL A O 1
ATOM 1684 N N . PHE A 1 211 ? -16.055 10.934 11.861 1.00 91.56 211 PHE A N 1
ATOM 1685 C CA . PHE A 1 211 ? -14.781 10.708 11.171 1.00 91.56 211 PHE A CA 1
ATOM 1686 C C . PHE A 1 211 ? -14.872 11.009 9.670 1.00 91.56 211 PHE A C 1
ATOM 1688 O O . PHE A 1 211 ? -13.927 11.550 9.099 1.00 91.56 211 PHE A O 1
ATOM 1695 N N . SER A 1 212 ? -16.015 10.738 9.039 1.00 87.31 212 SER A N 1
ATOM 1696 C CA . SER A 1 212 ? -16.252 11.084 7.633 1.00 87.31 212 SER A CA 1
ATOM 1697 C C . SER A 1 212 ? -16.271 12.598 7.414 1.00 87.31 212 SER A C 1
ATOM 1699 O O . SER A 1 212 ? -15.706 13.083 6.435 1.00 87.31 212 SER A O 1
ATOM 1701 N N . GLU A 1 213 ? -16.867 13.359 8.338 1.00 86.94 213 GLU A N 1
ATOM 1702 C CA . GLU A 1 213 ? -16.827 14.827 8.315 1.00 86.94 213 GLU A CA 1
ATOM 1703 C C . GLU A 1 213 ? -15.390 15.356 8.426 1.00 86.94 213 GLU A C 1
ATOM 1705 O O . GLU A 1 213 ? -15.003 16.241 7.664 1.00 86.94 213 GLU A O 1
ATOM 1710 N N . LEU A 1 214 ? -14.575 14.784 9.319 1.00 86.88 214 LEU A N 1
ATOM 1711 C CA . LEU A 1 214 ? -13.169 15.171 9.483 1.00 86.88 214 LEU A CA 1
ATOM 1712 C C . LEU A 1 214 ? -12.347 14.959 8.204 1.00 86.88 214 LEU A C 1
ATOM 1714 O O . LEU A 1 214 ? -11.573 15.838 7.826 1.00 86.88 214 LEU A O 1
ATOM 1718 N N . VAL A 1 215 ? -12.543 13.828 7.519 1.00 82.25 215 VAL A N 1
ATOM 1719 C CA . VAL A 1 215 ? -11.859 13.521 6.251 1.00 82.25 215 VAL A CA 1
ATOM 1720 C C . VAL A 1 215 ? -12.345 14.430 5.118 1.00 82.25 215 VAL A C 1
ATOM 1722 O O . VAL A 1 215 ? -11.547 14.885 4.306 1.00 82.25 215 VAL A O 1
ATOM 1725 N N . ALA A 1 216 ? -13.641 14.745 5.059 1.00 76.81 216 ALA A N 1
ATOM 1726 C CA . ALA A 1 216 ? -14.196 15.600 4.008 1.00 76.81 216 ALA A CA 1
ATOM 1727 C C . ALA A 1 216 ? -13.699 17.057 4.079 1.00 76.81 216 ALA A C 1
ATOM 1729 O O . ALA A 1 216 ? -13.606 17.7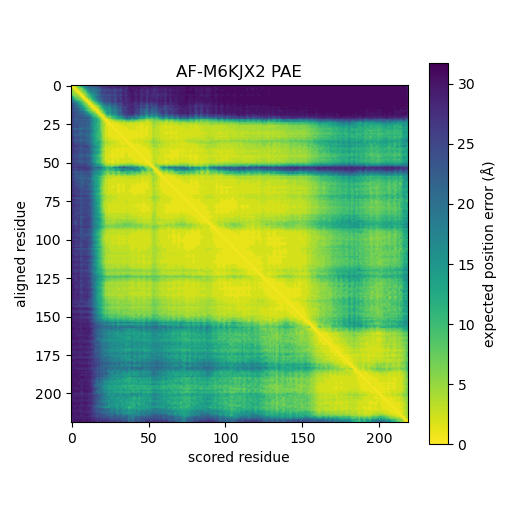28 3.052 1.00 76.81 216 ALA A O 1
ATOM 173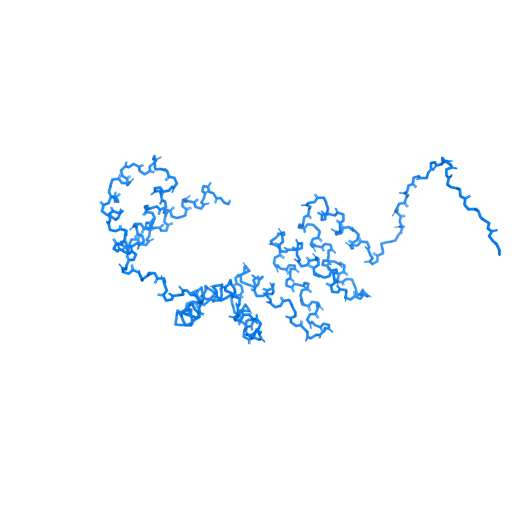0 N N . VAL A 1 217 ? -13.386 17.552 5.280 1.00 68.62 217 VAL A N 1
ATOM 1731 C CA . VAL A 1 217 ? -12.862 18.912 5.493 1.00 68.62 217 VAL A CA 1
ATOM 1732 C C . VAL A 1 217 ? -11.345 18.987 5.235 1.00 68.62 217 VAL A C 1
ATOM 1734 O O . VAL A 1 217 ? -10.834 20.064 4.920 1.00 68.62 217 VAL A O 1
ATOM 1737 N N . HIS A 1 218 ? -10.634 17.855 5.296 1.00 55.16 218 HIS A N 1
ATOM 1738 C CA . HIS A 1 218 ? -9.181 17.760 5.118 1.00 55.16 218 HIS A CA 1
ATOM 1739 C C . HIS A 1 218 ? -8.787 16.535 4.260 1.00 55.16 218 HIS A C 1
ATOM 1741 O O . HIS A 1 218 ? -8.394 15.511 4.824 1.00 55.16 218 HIS A O 1
ATOM 1747 N N . PRO A 1 219 ? -8.917 16.622 2.920 1.00 46.91 219 PRO A N 1
ATOM 1748 C CA . PRO A 1 219 ? -8.489 15.568 1.998 1.00 46.91 219 PRO A CA 1
ATOM 1749 C C . PRO A 1 219 ? -6.965 15.433 1.879 1.00 46.91 219 PRO A C 1
ATOM 1751 O O . PRO A 1 219 ? -6.254 16.457 2.017 1.00 46.91 219 PRO A O 1
#

Sequence (219 aa):
MSGIAGFESGSNYEINYFLKGSSVLTPLLEAYLLKESGKSREAAKKFLAYFRSSSVPVSYSILKTGILVSEDAVDFKTVLDLISVYKIRFSDDSFCKSEFFSNYHLRNYKEAIQVFAENVKRLSEERDVMGALGLAFVYMGKFDEAKSVLEKIPGYEELPTFDEKKKEFSEKIASIPKMEAKRKSLSIQELIDLGFAYLFSENFKKAEEVFSELVAVHP

Radius of gyration: 26.31 Å; Cα contacts (8 Å, |Δi|>4): 206; chains: 1; bounding box: 79×48×68 Å

Secondary structure (DSSP, 8-state):
-------------------SS--TTHHHHHHHHHHHTT-HHHHHHHHHHHHHSTT----HHHHHHHHHHHHHTT-HHHHHHHHHHHHHHH---TTHHHHHHHHHHTT-HHHHHHHHHHTHHHHTT-HHHHHHHHHHHHHTT-HHHHHHHHTTSTTGGGSPPHHHHHHHTHHHHHHHHHHHHTGGG--HHHHHHHHHHHHHTT-HHHHHHHHHHHHHH--